Protein AF-A0ABD3TX08-F1 (afdb_monomer_lite)

InterPro domains:
  IPR011600 Peptidase C14, caspase domain [PF00656] (89-249)
  IPR050452 Metacaspase [PTHR48104] (1-244)

Secondary structure (DSSP, 8-state):
-HHHHHHHS---GGG------STT-SS---HHHHHHHHHSS-SEEEEEE---EEEEE--TT---EEEEE--TT---EEGGGS-SS-EEEEEE-SSS-TTSSTTPPPSS-PPPGGG--SPPPSS-----BSB--HHHHHHHHHHHH----S-HHHHHHHHH-TTTS-GGGGT--TTTSPPPPPTTSEEEEESS-TTS--BEEEETTEEEEHHHHHHHHHHHHTTT---HHHHHHHHHHHHHHTT--S---

Radius of gyration: 18.79 Å; chains: 1; bounding box: 44×44×51 Å

Sequence (249 aa):
MMELLVRHCAFAPDNVDLLVDQPGSLVMPTARNIITKWFTKLNHLISYFSSSLAMDQYCATAETFEQLIVPSDRNPIAVVCQREQYIFTMMSDSCFSGGLMEHEPEQIGPSHPSDVVGPEPEGGMISIPKMIPVEALVEYFSTLTGLDSTDLGVHLLHHFGPEDCSLIFQNLPQSQLPKPLNKDQGILMSACQADELSQDARIDGKHCGAFTYAVQKALKEKSWTISNKSLIVNARVVLKNKHIRDQHP

Organism: NCBI:txid265156

Foldseek 3Di:
DLCCCVPQVVDDNVLDDDADPDPPDPHHFALVRVVVNVPPDDAEDEEEDEAAWEWDDLDPPDPDIFIWGQGPVRQTEQQQQDDAHYQYEYEYLAAQCPRSAPPEDDPDADDDPVVPPDDQDPDPFPFDFRHDYVQNLVVVLCVVQVDPDPNSLVSSCSPPNPVRHYPSSVPDDPVPGHHGYDYPSYHYHYWAHNPFGFGQDQDPNDTDGLLVVLLVVLCVVVVNDDDPVSSQVSSQVSCVVRSNNRIRD

pLDDT: mean 80.16, std 14.58, range [34.97, 97.0]

Structure (mmCIF, N/CA/C/O backbone):
data_AF-A0ABD3TX08-F1
#
_entry.id   AF-A0ABD3TX08-F1
#
loop_
_atom_site.group_PDB
_atom_site.id
_atom_site.type_symbol
_atom_site.label_atom_id
_atom_site.label_alt_id
_atom_site.label_comp_id
_atom_site.label_asym_id
_atom_site.label_entity_id
_atom_site.label_seq_id
_atom_site.pdbx_PDB_ins_code
_atom_site.Cartn_x
_atom_site.Cartn_y
_atom_site.Cartn_z
_atom_site.occupancy
_atom_site.B_iso_or_equiv
_atom_site.auth_seq_id
_atom_site.auth_comp_id
_atom_site.auth_asym_id
_atom_site.auth_atom_id
_atom_site.pdbx_PDB_model_num
ATOM 1 N N . MET A 1 1 ? 0.584 -6.277 -11.843 1.00 84.81 1 MET A N 1
ATOM 2 C CA . MET A 1 1 ? 1.549 -6.329 -10.724 1.00 84.81 1 MET A CA 1
ATOM 3 C C . MET A 1 1 ? 1.938 -7.761 -10.365 1.00 84.81 1 MET A C 1
ATOM 5 O O . MET A 1 1 ? 3.098 -8.102 -10.524 1.00 84.81 1 MET A O 1
ATOM 9 N N . MET A 1 2 ? 0.993 -8.628 -9.982 1.00 87.44 2 MET A N 1
ATOM 10 C CA . MET A 1 2 ? 1.264 -10.043 -9.657 1.00 87.44 2 MET A CA 1
ATOM 11 C C . MET A 1 2 ? 2.128 -10.771 -10.703 1.00 87.44 2 MET A C 1
ATOM 13 O O . MET A 1 2 ? 3.169 -11.327 -10.373 1.00 87.44 2 MET A O 1
ATOM 17 N N . GLU A 1 3 ? 1.737 -10.705 -11.979 1.00 87.62 3 GLU A N 1
ATOM 18 C CA . GLU A 1 3 ? 2.476 -11.338 -13.082 1.00 87.62 3 GLU A CA 1
ATOM 19 C C . GLU A 1 3 ? 3.936 -10.871 -13.170 1.00 87.62 3 GLU A C 1
ATOM 21 O O . GLU A 1 3 ? 4.822 -11.668 -13.459 1.00 87.62 3 GLU A O 1
ATOM 26 N N . LEU A 1 4 ? 4.197 -9.596 -12.874 1.00 87.69 4 LEU A N 1
ATOM 27 C CA . LEU A 1 4 ? 5.543 -9.030 -12.875 1.00 87.69 4 LEU A CA 1
ATOM 28 C C . LEU A 1 4 ? 6.378 -9.622 -11.736 1.00 87.69 4 LEU A C 1
ATOM 30 O O . LEU A 1 4 ? 7.497 -10.056 -11.986 1.00 87.69 4 LEU A O 1
ATOM 34 N N . LEU A 1 5 ? 5.833 -9.689 -10.515 1.00 87.00 5 LEU A N 1
ATOM 35 C CA . LEU A 1 5 ? 6.549 -10.250 -9.364 1.00 87.00 5 LEU A CA 1
ATOM 36 C C . LEU A 1 5 ? 6.974 -11.697 -9.635 1.00 87.00 5 LEU A C 1
ATOM 38 O O . LEU A 1 5 ? 8.123 -12.064 -9.400 1.00 87.00 5 LEU A O 1
ATOM 42 N N . VAL A 1 6 ? 6.066 -12.490 -10.205 1.00 89.56 6 VAL A N 1
ATOM 43 C CA . VAL A 1 6 ? 6.329 -13.896 -10.523 1.00 89.56 6 VAL A CA 1
ATOM 44 C C . VAL A 1 6 ? 7.320 -14.037 -11.681 1.00 89.56 6 VAL A C 1
ATOM 46 O O . VAL A 1 6 ? 8.304 -14.764 -11.572 1.00 89.56 6 VAL A O 1
ATOM 49 N N . ARG A 1 7 ? 7.089 -13.347 -12.804 1.00 89.94 7 ARG A N 1
ATOM 50 C CA . ARG A 1 7 ? 7.874 -13.562 -14.033 1.00 89.94 7 ARG A CA 1
ATOM 51 C C . ARG A 1 7 ? 9.214 -12.840 -14.057 1.00 89.94 7 ARG A C 1
ATOM 53 O O . ARG A 1 7 ? 10.131 -13.310 -14.723 1.00 89.94 7 ARG A O 1
ATOM 60 N N . HIS A 1 8 ? 9.316 -11.695 -13.389 1.00 87.38 8 HIS A N 1
ATOM 61 C CA . HIS A 1 8 ? 10.460 -10.790 -13.520 1.00 87.38 8 HIS A CA 1
ATOM 62 C C . HIS A 1 8 ? 11.208 -10.556 -12.209 1.00 87.38 8 HIS A C 1
ATOM 64 O O . HIS A 1 8 ? 12.395 -10.255 -12.254 1.00 87.38 8 HIS A O 1
ATOM 70 N N . CYS A 1 9 ? 10.561 -10.747 -11.057 1.00 82.56 9 CYS A N 1
ATOM 71 C CA . CYS A 1 9 ? 11.218 -10.653 -9.750 1.00 82.56 9 CYS A CA 1
ATOM 72 C C . CYS A 1 9 ? 11.481 -12.027 -9.107 1.00 82.56 9 CYS A C 1
ATOM 74 O O . CYS A 1 9 ? 11.911 -12.082 -7.960 1.00 82.56 9 CYS A O 1
ATOM 76 N N . ALA A 1 10 ? 11.233 -13.122 -9.839 1.00 84.81 10 ALA A N 1
ATOM 77 C CA . ALA A 1 10 ? 11.473 -14.504 -9.414 1.00 84.81 10 ALA A CA 1
ATOM 78 C C . ALA A 1 10 ? 10.764 -14.912 -8.106 1.00 84.81 10 ALA A C 1
ATOM 80 O O . ALA A 1 10 ? 11.213 -15.822 -7.408 1.00 84.81 10 ALA A O 1
ATOM 81 N N . PHE A 1 11 ? 9.635 -14.274 -7.776 1.00 86.06 11 PHE A N 1
ATOM 82 C CA . PHE A 1 11 ? 8.799 -14.735 -6.672 1.00 86.06 11 PHE A CA 1
ATOM 83 C C . PHE A 1 11 ? 8.121 -16.050 -7.058 1.00 86.06 11 PHE A C 1
ATOM 85 O O . PHE A 1 11 ? 7.475 -16.142 -8.105 1.00 86.06 11 PHE A O 1
ATOM 92 N N . ALA A 1 12 ? 8.231 -17.064 -6.197 1.00 88.56 12 ALA A N 1
ATOM 93 C CA . ALA A 1 12 ? 7.456 -18.288 -6.359 1.00 88.56 12 ALA A CA 1
ATOM 94 C C . ALA A 1 12 ? 5.952 -17.940 -6.344 1.00 88.56 12 ALA A C 1
ATOM 96 O O . ALA A 1 12 ? 5.542 -17.183 -5.460 1.00 88.56 12 ALA A O 1
ATOM 97 N N . PRO A 1 13 ? 5.129 -18.469 -7.270 1.00 89.50 13 PRO A N 1
ATOM 98 C CA . PRO A 1 13 ? 3.696 -18.170 -7.320 1.00 89.50 13 PRO A CA 1
ATOM 99 C C . PRO A 1 13 ? 2.983 -18.384 -5.980 1.00 89.50 13 PRO A C 1
ATOM 101 O O . PRO A 1 13 ? 2.236 -17.515 -5.546 1.00 89.50 13 PRO A O 1
ATOM 104 N N . ASP A 1 14 ? 3.306 -19.472 -5.277 1.00 88.50 14 ASP A N 1
ATOM 105 C CA . ASP A 1 14 ? 2.726 -19.809 -3.967 1.00 88.50 14 ASP A CA 1
ATOM 106 C C . ASP A 1 14 ? 3.115 -18.808 -2.860 1.00 88.50 14 ASP A C 1
ATOM 108 O O . ASP A 1 14 ? 2.459 -18.710 -1.824 1.00 88.50 14 ASP A O 1
ATOM 112 N N . ASN A 1 15 ? 4.158 -18.007 -3.097 1.00 86.75 15 ASN A N 1
ATOM 113 C CA . ASN A 1 15 ? 4.611 -16.942 -2.208 1.00 86.75 15 ASN A CA 1
ATOM 114 C C . ASN A 1 15 ? 4.047 -15.563 -2.589 1.00 86.75 15 ASN A C 1
ATOM 116 O O . ASN A 1 15 ? 4.422 -14.570 -1.962 1.00 86.75 15 ASN A O 1
ATOM 120 N N . VAL A 1 16 ? 3.113 -15.467 -3.540 1.00 88.62 16 VAL A N 1
ATOM 121 C CA . VAL A 1 16 ? 2.430 -14.216 -3.905 1.00 88.62 16 VAL A CA 1
ATOM 122 C C . VAL A 1 16 ? 0.937 -14.353 -3.624 1.00 88.62 16 VAL A C 1
ATOM 124 O O . VAL A 1 16 ? 0.239 -15.110 -4.288 1.00 88.62 16 VAL A O 1
ATOM 127 N N . ASP A 1 17 ? 0.433 -13.601 -2.645 1.00 90.00 17 ASP A N 1
ATOM 128 C CA . ASP A 1 17 ? -1.007 -13.544 -2.375 1.00 90.00 17 ASP A CA 1
ATOM 129 C C . ASP A 1 17 ? -1.650 -12.423 -3.197 1.00 90.00 17 ASP A C 1
ATOM 131 O O . ASP A 1 17 ? -1.134 -11.305 -3.242 1.00 90.00 17 ASP A O 1
ATOM 135 N N . LEU A 1 18 ? -2.796 -12.715 -3.815 1.00 91.00 18 LEU A N 1
ATOM 136 C CA . LEU A 1 18 ? -3.630 -11.732 -4.501 1.00 91.00 18 LEU A CA 1
ATOM 137 C C . LEU A 1 18 ? -4.977 -11.630 -3.787 1.00 91.00 18 LEU A C 1
ATOM 139 O O . LEU A 1 18 ? -5.725 -12.605 -3.731 1.00 91.00 18 LEU A O 1
ATOM 143 N N . LEU A 1 19 ? -5.277 -10.446 -3.256 1.00 93.50 19 LEU A N 1
ATOM 144 C CA . LEU A 1 19 ? -6.566 -10.119 -2.654 1.00 93.50 19 LEU A CA 1
ATOM 145 C C . LEU A 1 19 ? -7.218 -9.047 -3.525 1.00 93.50 19 LEU A C 1
ATOM 147 O O . LEU A 1 19 ? -6.621 -8.001 -3.772 1.00 93.50 19 LEU A O 1
ATOM 151 N N . VAL A 1 20 ? -8.419 -9.333 -4.015 1.00 92.50 20 VAL A N 1
ATOM 152 C CA . VAL A 1 20 ? -9.194 -8.463 -4.909 1.00 92.50 20 VAL A CA 1
ATOM 153 C C . VAL A 1 20 ? -10.669 -8.570 -4.540 1.00 92.50 20 VAL A C 1
ATOM 155 O O . VAL A 1 20 ? -11.138 -9.626 -4.127 1.00 92.50 20 VAL A O 1
ATOM 158 N N . ASP A 1 21 ? -11.397 -7.469 -4.656 1.00 92.31 21 ASP A N 1
ATOM 159 C CA . ASP A 1 21 ? -12.818 -7.355 -4.312 1.00 92.31 21 ASP A CA 1
ATOM 160 C C . ASP A 1 21 ? -13.742 -7.557 -5.526 1.00 92.31 21 ASP A C 1
ATOM 162 O O . ASP A 1 21 ? -14.929 -7.233 -5.493 1.00 92.31 21 ASP A O 1
ATOM 166 N N . GLN A 1 22 ? -13.216 -8.130 -6.612 1.00 90.31 22 GLN A N 1
ATOM 167 C CA . GLN A 1 22 ? -13.999 -8.426 -7.807 1.00 90.31 22 GLN A CA 1
ATOM 168 C C . GLN A 1 22 ? -14.930 -9.630 -7.578 1.00 90.31 22 GLN A C 1
ATOM 170 O O . GLN A 1 22 ? -14.552 -10.579 -6.880 1.00 90.31 22 GLN A O 1
ATOM 175 N N . PRO A 1 23 ? -16.120 -9.663 -8.203 1.00 89.69 23 PRO A N 1
ATOM 176 C CA . PRO A 1 23 ? -16.996 -10.829 -8.144 1.00 89.69 23 PRO A CA 1
ATOM 177 C C . PRO A 1 23 ? -16.267 -12.119 -8.554 1.00 89.69 23 PRO A C 1
ATOM 179 O O . PRO A 1 23 ? -15.613 -12.166 -9.593 1.00 89.69 23 PRO A O 1
ATOM 182 N N . GLY A 1 24 ? -16.392 -13.172 -7.739 1.00 88.06 24 GLY A N 1
ATOM 183 C CA . GLY A 1 24 ? -15.731 -14.464 -7.972 1.00 88.06 24 GLY A CA 1
ATOM 184 C C . GLY A 1 24 ? -14.310 -14.586 -7.406 1.00 88.06 24 GLY A C 1
ATOM 185 O O . GLY A 1 24 ? -13.669 -15.616 -7.607 1.00 88.06 24 GLY A O 1
ATOM 186 N N . SER A 1 25 ? -13.818 -13.573 -6.688 1.00 89.75 25 SER A N 1
ATOM 187 C CA . SER A 1 25 ? -12.517 -13.625 -6.013 1.00 89.75 25 SER A CA 1
ATOM 188 C C . SER A 1 25 ? -12.492 -14.658 -4.883 1.00 89.75 25 SER A C 1
ATOM 190 O O . SER A 1 25 ? -13.452 -14.792 -4.128 1.00 89.75 25 SER A O 1
ATOM 192 N N . LEU A 1 26 ? -11.372 -15.376 -4.749 1.00 88.50 26 LEU A N 1
ATOM 193 C CA . LEU A 1 26 ? -11.199 -16.418 -3.726 1.00 88.50 26 LEU A CA 1
ATOM 194 C C . LEU A 1 26 ? -11.019 -15.843 -2.318 1.00 88.50 26 LEU A C 1
ATOM 196 O O . LEU A 1 26 ? -11.453 -16.447 -1.340 1.00 88.50 26 LEU A O 1
ATOM 200 N N . VAL A 1 27 ? -10.343 -14.696 -2.217 1.00 92.44 27 VAL A N 1
ATOM 201 C CA . VAL A 1 27 ? -10.024 -14.036 -0.949 1.00 92.44 27 VAL A CA 1
ATOM 202 C C . VAL A 1 27 ? -10.308 -12.547 -1.090 1.00 92.44 27 VAL A C 1
ATOM 204 O O . VAL A 1 27 ? -9.683 -11.861 -1.900 1.00 92.44 27 VAL A O 1
ATOM 207 N N . MET A 1 28 ? -11.242 -12.055 -0.279 1.00 94.81 28 MET A N 1
ATOM 208 C CA . MET A 1 28 ? -11.588 -10.635 -0.224 1.00 94.81 28 MET A CA 1
ATOM 209 C C . MET A 1 28 ? -10.499 -9.833 0.506 1.00 94.81 28 MET A C 1
ATOM 211 O O . MET A 1 28 ? -9.955 -10.327 1.500 1.00 94.81 28 MET A O 1
ATOM 215 N N . PRO A 1 29 ? -10.203 -8.591 0.086 1.00 94.56 29 PRO A N 1
ATOM 216 C CA . PRO A 1 29 ? -9.276 -7.698 0.774 1.00 94.56 29 PRO A CA 1
ATOM 217 C C . PRO A 1 29 ? -9.959 -7.061 1.992 1.00 94.56 29 PRO A C 1
ATOM 219 O O . PRO A 1 29 ? -10.230 -5.864 2.005 1.00 94.56 29 PRO A O 1
ATOM 222 N N . THR A 1 30 ? -10.320 -7.868 2.989 1.00 94.00 30 THR A N 1
ATOM 223 C CA . THR A 1 30 ? -10.792 -7.398 4.304 1.00 94.00 30 THR A CA 1
ATOM 224 C C . THR A 1 30 ? -9.606 -7.056 5.195 1.00 94.00 30 THR A C 1
ATOM 226 O O . THR A 1 30 ? -8.499 -7.554 4.952 1.00 94.00 30 THR A O 1
ATOM 229 N N . ALA A 1 31 ? -9.820 -6.272 6.253 1.00 91.25 31 ALA A N 1
ATOM 230 C CA . ALA A 1 31 ? -8.738 -5.933 7.175 1.00 91.25 31 ALA A CA 1
ATOM 231 C C . ALA A 1 31 ? -8.040 -7.175 7.735 1.00 91.25 31 ALA A C 1
ATOM 233 O O . ALA A 1 31 ? -6.824 -7.335 7.616 1.00 91.25 31 ALA A O 1
ATOM 234 N N . ARG A 1 32 ? -8.842 -8.118 8.242 1.00 90.25 32 ARG A N 1
ATOM 235 C CA . ARG A 1 32 ? -8.370 -9.398 8.778 1.00 90.25 32 ARG A CA 1
ATOM 236 C C . ARG A 1 32 ? -7.547 -10.184 7.758 1.00 90.25 32 ARG A C 1
ATOM 238 O O . ARG A 1 32 ? -6.488 -10.707 8.106 1.00 90.25 32 ARG A O 1
ATOM 245 N N . ASN A 1 33 ? -8.005 -10.278 6.508 1.00 91.88 33 ASN A N 1
ATOM 246 C CA . ASN A 1 33 ? -7.300 -11.044 5.480 1.00 91.88 33 ASN A CA 1
ATOM 247 C C . ASN A 1 33 ? -5.963 -10.390 5.115 1.00 91.88 33 ASN A C 1
ATOM 249 O O . ASN A 1 33 ? -4.955 -11.092 5.035 1.00 91.88 33 ASN A O 1
ATOM 253 N N . ILE A 1 34 ? -5.933 -9.064 4.948 1.00 89.31 34 ILE A N 1
ATOM 254 C CA . ILE A 1 34 ? -4.702 -8.308 4.667 1.00 89.31 34 ILE A CA 1
ATOM 255 C C . ILE A 1 34 ? -3.691 -8.519 5.796 1.00 89.31 34 ILE A C 1
ATOM 257 O O . ILE A 1 34 ? -2.576 -8.979 5.545 1.00 89.31 34 ILE A O 1
ATOM 261 N N . ILE A 1 35 ? -4.112 -8.268 7.037 1.00 83.75 35 ILE A N 1
ATOM 262 C CA . ILE A 1 35 ? -3.295 -8.404 8.245 1.00 83.75 35 ILE A CA 1
ATOM 263 C C . ILE A 1 35 ? -2.748 -9.834 8.384 1.00 83.75 35 ILE A C 1
ATOM 265 O O . ILE A 1 35 ? -1.554 -10.039 8.605 1.00 83.75 35 ILE A O 1
ATOM 269 N N . THR A 1 36 ? -3.584 -10.849 8.163 1.00 85.75 36 THR A N 1
ATOM 270 C CA . THR A 1 36 ? -3.159 -12.256 8.231 1.00 85.75 36 THR A CA 1
ATOM 271 C C . THR A 1 36 ? -2.062 -12.571 7.209 1.00 85.75 36 THR A C 1
ATOM 273 O O . THR A 1 36 ? -1.067 -13.220 7.538 1.00 85.75 36 THR A O 1
ATOM 276 N N . LYS A 1 37 ? -2.189 -12.101 5.961 1.00 86.19 37 LYS A N 1
ATOM 277 C CA . LYS A 1 37 ? -1.153 -12.315 4.930 1.00 86.19 37 LYS A CA 1
ATOM 278 C C . LYS A 1 37 ? 0.138 -11.565 5.232 1.00 86.19 37 LYS A C 1
ATOM 280 O O . LYS A 1 37 ? 1.231 -12.058 4.969 1.00 86.19 37 LYS A O 1
ATOM 285 N N . TRP A 1 38 ? 0.006 -10.399 5.838 1.00 79.81 38 TRP A N 1
ATOM 286 C CA . TRP A 1 38 ? 1.103 -9.575 6.314 1.00 79.81 38 TRP A CA 1
ATOM 287 C C . TRP A 1 38 ? 1.925 -10.207 7.440 1.00 79.81 38 TRP A C 1
ATOM 289 O O . TRP A 1 38 ? 3.127 -9.948 7.507 1.00 79.81 38 TRP A O 1
ATOM 299 N N . PHE A 1 39 ? 1.314 -11.027 8.293 1.00 72.44 39 PHE A N 1
ATOM 300 C CA . PHE A 1 39 ? 1.980 -11.628 9.454 1.00 72.44 39 PHE A CA 1
ATOM 301 C C . PHE A 1 39 ? 2.404 -13.085 9.282 1.00 72.44 39 PHE A C 1
ATOM 303 O O . PHE A 1 39 ? 3.104 -13.626 10.133 1.00 72.44 39 PHE A O 1
ATOM 310 N N . THR A 1 40 ? 2.022 -13.726 8.181 1.00 71.38 40 THR A N 1
ATOM 311 C CA . THR A 1 40 ? 2.349 -15.137 7.919 1.00 71.38 40 THR A CA 1
ATOM 312 C C . THR A 1 40 ? 3.619 -15.333 7.086 1.00 71.38 40 THR A C 1
ATOM 314 O O . THR A 1 40 ? 4.085 -16.464 6.957 1.00 71.38 40 THR A O 1
ATOM 317 N N . LYS A 1 41 ? 4.212 -14.265 6.531 1.00 63.94 41 LYS A N 1
ATOM 318 C CA . LYS A 1 41 ? 5.388 -14.341 5.644 1.00 63.94 41 LYS A CA 1
ATOM 319 C C . LYS A 1 41 ? 6.652 -13.799 6.311 1.00 63.94 41 LYS A C 1
ATOM 321 O O . LYS A 1 41 ? 6.646 -12.706 6.864 1.00 63.94 41 LYS A O 1
ATOM 326 N N . LEU A 1 42 ? 7.736 -14.578 6.238 1.00 61.81 42 LEU A N 1
ATOM 327 C CA . LEU A 1 42 ? 8.995 -14.308 6.936 1.00 61.81 42 LEU A CA 1
ATOM 328 C C . LEU A 1 42 ? 10.007 -13.501 6.094 1.00 61.81 42 LEU A C 1
ATOM 330 O O . LEU A 1 42 ? 10.149 -13.690 4.886 1.00 61.81 42 LEU A O 1
ATOM 334 N N . ASN A 1 43 ? 10.770 -12.672 6.811 1.00 62.81 43 ASN A N 1
ATOM 335 C CA . ASN A 1 43 ? 12.008 -11.953 6.472 1.00 62.81 43 ASN A CA 1
ATOM 336 C C . ASN A 1 43 ? 11.916 -10.753 5.506 1.00 62.81 43 ASN A C 1
ATOM 338 O O . ASN A 1 43 ? 12.465 -9.702 5.830 1.00 62.81 43 ASN A O 1
ATOM 342 N N . HIS A 1 44 ? 11.250 -10.867 4.353 1.00 66.19 44 HIS A N 1
ATOM 343 C CA . HIS A 1 44 ? 11.146 -9.776 3.367 1.00 66.19 44 HIS A CA 1
ATOM 344 C C . HIS A 1 44 ? 9.729 -9.714 2.800 1.00 66.19 44 HIS A C 1
ATOM 346 O O . HIS A 1 44 ? 9.288 -10.637 2.114 1.00 66.19 44 HIS A O 1
ATOM 352 N N . LEU A 1 45 ? 9.018 -8.620 3.061 1.00 73.56 45 LEU A N 1
ATOM 353 C CA . LEU A 1 45 ? 7.644 -8.447 2.601 1.00 73.56 45 LEU A CA 1
ATOM 354 C C . LEU A 1 45 ? 7.577 -7.320 1.571 1.00 73.56 45 LEU A C 1
ATOM 356 O O . LEU A 1 45 ? 7.870 -6.169 1.885 1.00 73.56 45 LEU A O 1
ATOM 360 N N . ILE A 1 46 ? 7.154 -7.668 0.352 1.00 74.12 46 ILE A N 1
ATOM 361 C CA . ILE A 1 46 ? 6.736 -6.699 -0.663 1.00 74.12 46 ILE A CA 1
ATOM 362 C C . ILE A 1 46 ? 5.216 -6.606 -0.620 1.00 74.12 46 ILE A C 1
ATOM 364 O O . ILE A 1 46 ? 4.524 -7.580 -0.913 1.00 74.12 46 ILE A O 1
ATOM 368 N N . SER A 1 47 ? 4.702 -5.436 -0.257 1.00 79.31 47 SER A N 1
ATOM 369 C CA . SER A 1 47 ? 3.273 -5.135 -0.287 1.00 79.31 47 SER A CA 1
ATOM 370 C C . SER A 1 47 ? 2.966 -4.143 -1.394 1.00 79.31 47 SER A C 1
ATOM 372 O O . SER A 1 47 ? 3.645 -3.132 -1.546 1.00 79.31 47 SER A O 1
ATOM 374 N N . TYR A 1 48 ? 1.919 -4.430 -2.155 1.00 81.31 48 TYR A N 1
ATOM 375 C CA . TYR A 1 48 ? 1.341 -3.506 -3.116 1.00 81.31 48 TYR A CA 1
ATOM 376 C C . TYR A 1 48 ? -0.126 -3.314 -2.767 1.00 81.31 48 TYR A C 1
ATOM 378 O O . TYR A 1 48 ? -0.839 -4.300 -2.580 1.00 81.31 48 TYR A O 1
ATOM 386 N N . PHE A 1 49 ? -0.573 -2.066 -2.721 1.00 82.06 49 PHE A N 1
ATOM 387 C CA . PHE A 1 49 ? -1.986 -1.753 -2.596 1.00 82.06 49 PHE A CA 1
ATOM 388 C C . PHE A 1 49 ? -2.356 -0.596 -3.517 1.00 82.06 49 PHE A C 1
ATOM 390 O O . PHE A 1 49 ? -1.570 0.320 -3.764 1.00 82.06 49 PHE A O 1
ATOM 397 N N . SER A 1 50 ? -3.576 -0.667 -4.033 1.00 76.69 50 SER A N 1
ATOM 398 C CA . SER A 1 50 ? -4.255 0.455 -4.657 1.00 76.69 50 SER A CA 1
ATOM 399 C C . SER A 1 50 ? -5.642 0.495 -4.053 1.00 76.69 50 SER A C 1
ATOM 401 O O . SER A 1 50 ? -6.485 -0.345 -4.361 1.00 76.69 50 SER A O 1
ATOM 403 N N . SER A 1 51 ? -5.822 1.396 -3.102 1.00 73.50 51 SER A N 1
ATOM 404 C CA . SER A 1 51 ? -7.052 1.537 -2.338 1.00 73.50 51 SER A CA 1
ATOM 405 C C . SER A 1 51 ? -7.265 3.006 -2.026 1.00 73.50 51 SER A C 1
ATOM 407 O O . SER A 1 51 ? -6.373 3.833 -2.203 1.00 73.50 51 SER A O 1
ATOM 409 N N . SER A 1 52 ? -8.440 3.345 -1.523 1.00 78.12 52 SER A N 1
ATOM 410 C CA . SER A 1 52 ? -8.587 4.631 -0.860 1.00 78.12 52 SER A CA 1
ATOM 411 C C . SER A 1 52 ? -7.842 4.617 0.472 1.00 78.12 52 SER A C 1
ATOM 413 O O . SER A 1 52 ? -7.821 3.588 1.157 1.00 78.12 52 SER A O 1
ATOM 415 N N . LEU A 1 53 ? -7.246 5.752 0.838 1.00 74.94 53 LEU A N 1
ATOM 416 C CA . LEU A 1 53 ? -6.791 6.005 2.206 1.00 74.94 53 LEU A CA 1
ATOM 417 C C . LEU A 1 53 ? -7.764 6.946 2.920 1.00 74.94 53 LEU A C 1
ATOM 419 O O . LEU A 1 53 ? -8.429 7.760 2.276 1.00 74.94 53 LEU A O 1
ATOM 423 N N . ALA A 1 54 ? -7.865 6.796 4.235 1.00 71.94 54 ALA A N 1
ATOM 424 C CA . ALA A 1 54 ? -8.552 7.731 5.117 1.00 71.94 54 ALA A CA 1
ATOM 425 C C . ALA A 1 54 ? -7.519 8.446 5.990 1.00 71.94 54 ALA A C 1
ATOM 427 O O . ALA A 1 54 ? -6.480 7.868 6.315 1.00 71.94 54 ALA A O 1
ATOM 428 N N . MET A 1 55 ? -7.798 9.695 6.349 1.00 65.62 55 MET A N 1
ATOM 429 C CA . MET A 1 55 ? -6.953 10.480 7.243 1.00 65.62 55 MET A CA 1
ATOM 430 C C . MET A 1 55 ? -7.770 10.857 8.467 1.00 65.62 55 MET A C 1
ATOM 432 O O . MET A 1 55 ? -8.731 11.610 8.340 1.00 65.62 55 MET A O 1
ATOM 436 N N . ASP A 1 56 ? -7.402 10.302 9.619 1.00 65.44 56 ASP A N 1
ATOM 437 C CA . ASP A 1 56 ? -8.133 10.486 10.873 1.00 65.44 56 ASP A CA 1
ATOM 438 C C . ASP A 1 56 ? -7.270 11.196 11.916 1.00 65.44 56 ASP A C 1
ATOM 440 O O . ASP A 1 56 ? -6.056 10.979 11.996 1.00 65.44 56 ASP A O 1
ATOM 444 N N . GLN A 1 57 ? -7.909 12.036 12.728 1.00 55.78 57 GLN A N 1
ATOM 445 C CA . GLN A 1 57 ? -7.291 12.633 13.901 1.00 55.78 57 GLN A CA 1
ATOM 446 C C . GLN A 1 57 ? -7.664 11.787 15.115 1.00 55.78 57 GLN A C 1
ATOM 448 O O . GLN A 1 57 ? -8.723 11.948 15.714 1.00 55.78 57 GLN A O 1
ATOM 453 N N . TYR A 1 58 ? -6.759 10.890 15.499 1.00 52.06 58 TYR A N 1
ATOM 454 C CA . TYR A 1 58 ? -7.050 9.869 16.502 1.00 52.06 58 TYR A CA 1
ATOM 455 C C . TYR A 1 58 ? -7.238 10.424 17.930 1.00 52.06 58 TYR A C 1
ATOM 457 O O . TYR A 1 58 ? -7.765 9.749 18.812 1.00 52.06 58 TYR A O 1
ATOM 465 N N . CYS A 1 59 ? -6.828 11.666 18.202 1.00 40.50 59 CYS A N 1
ATOM 466 C CA . CYS A 1 59 ? -7.079 12.284 19.498 1.00 40.50 59 CYS A CA 1
ATOM 467 C C . CYS A 1 59 ? -7.107 13.810 19.393 1.00 40.50 59 CYS A C 1
ATOM 469 O O . CYS A 1 59 ? -6.180 14.410 18.859 1.00 40.50 59 CYS A O 1
ATOM 471 N N . ALA A 1 60 ? -8.110 14.456 19.997 1.00 36.41 60 ALA A N 1
ATOM 472 C CA . ALA A 1 60 ? -8.178 15.919 20.107 1.00 36.41 60 ALA A CA 1
ATOM 473 C C . ALA A 1 60 ? -6.966 16.532 20.846 1.00 36.41 60 ALA A C 1
ATOM 475 O O . ALA A 1 60 ? -6.744 17.739 20.775 1.00 36.41 60 ALA A O 1
ATOM 476 N N . THR A 1 61 ? -6.182 15.710 21.558 1.00 34.97 61 THR A N 1
ATOM 477 C CA . THR A 1 61 ? -4.937 16.106 22.231 1.00 34.97 61 THR A CA 1
ATOM 478 C C . THR A 1 61 ? -3.668 15.604 21.538 1.00 34.97 61 THR A C 1
ATOM 480 O O . THR A 1 61 ? -2.579 15.924 22.007 1.00 34.97 61 THR A O 1
ATOM 483 N N . ALA A 1 62 ? -3.775 14.804 20.472 1.00 44.81 62 ALA A N 1
ATOM 484 C CA . ALA A 1 62 ? -2.633 14.386 19.664 1.00 44.81 62 ALA A CA 1
ATOM 485 C C . ALA A 1 62 ? -2.579 15.235 18.388 1.00 44.81 62 ALA A C 1
ATOM 487 O O . ALA A 1 62 ? -3.549 15.341 17.641 1.00 44.81 62 ALA A O 1
ATOM 488 N N . GLU A 1 63 ? -1.423 15.838 18.128 1.00 43.16 63 GLU A N 1
ATOM 489 C CA . GLU A 1 63 ? -1.164 16.640 16.922 1.00 43.16 63 GLU A CA 1
ATOM 490 C C . GLU A 1 63 ? -0.929 15.773 15.666 1.00 43.16 63 GLU A C 1
ATOM 492 O O . GLU A 1 63 ? -0.555 16.285 14.613 1.00 43.16 63 GLU A O 1
ATOM 497 N N . THR A 1 64 ? -1.110 14.453 15.764 1.00 52.56 64 THR A N 1
ATOM 498 C CA . THR A 1 64 ? -0.726 13.490 14.729 1.00 52.56 64 THR A CA 1
ATOM 499 C C . THR A 1 64 ? -1.949 12.956 13.991 1.00 52.56 64 THR A C 1
ATOM 501 O O . THR A 1 64 ? -2.806 12.294 14.579 1.00 52.56 64 THR A O 1
ATOM 504 N N . PHE A 1 65 ? -2.009 13.240 12.691 1.00 58.91 65 PHE A N 1
ATOM 505 C CA . PHE A 1 65 ? -2.927 12.593 11.757 1.00 58.91 65 PHE A CA 1
ATOM 506 C C . PHE A 1 65 ? -2.366 11.231 11.354 1.00 58.91 65 PHE A C 1
ATOM 508 O O . PHE A 1 65 ? -1.197 11.139 10.980 1.00 58.91 65 PHE A O 1
ATOM 515 N N . GLU A 1 66 ? -3.204 10.198 11.382 1.00 70.50 66 GLU A N 1
ATOM 516 C CA . GLU A 1 66 ? -2.835 8.861 10.913 1.00 70.50 66 GLU A CA 1
ATOM 517 C C . GLU A 1 66 ? -3.410 8.607 9.519 1.00 70.50 66 GLU A C 1
ATOM 519 O O . GLU A 1 66 ? -4.579 8.892 9.240 1.00 70.50 66 GLU A O 1
ATOM 524 N N . GLN A 1 67 ? -2.575 8.057 8.638 1.00 78.81 67 GLN A N 1
ATOM 525 C CA . GLN A 1 67 ? -2.973 7.630 7.298 1.00 78.81 67 GLN A CA 1
ATOM 526 C C . GLN A 1 67 ? -3.346 6.151 7.339 1.00 78.81 67 GLN A C 1
ATOM 528 O O . GLN A 1 67 ? -2.547 5.297 7.727 1.00 78.81 67 GLN A O 1
ATOM 533 N N . LEU A 1 68 ? -4.574 5.841 6.934 1.00 84.19 68 LEU A N 1
ATOM 534 C CA . LEU A 1 68 ? -5.178 4.530 7.130 1.00 84.19 68 LEU A CA 1
ATOM 535 C C . LEU A 1 68 ? -5.503 3.877 5.797 1.00 84.19 68 LEU A C 1
ATOM 537 O O . LEU A 1 68 ? -6.167 4.472 4.948 1.00 84.19 68 LEU A O 1
ATOM 541 N N . ILE A 1 69 ? -5.102 2.618 5.636 1.00 87.38 69 ILE A N 1
ATOM 542 C CA . ILE A 1 69 ? -5.544 1.799 4.505 1.00 87.38 69 ILE A CA 1
ATOM 543 C C . ILE A 1 69 ? -7.002 1.429 4.719 1.00 87.38 69 ILE A C 1
ATOM 545 O O . ILE A 1 69 ? -7.318 0.860 5.758 1.00 87.38 69 ILE A O 1
ATOM 549 N N . VAL A 1 70 ? -7.876 1.715 3.748 1.00 90.88 70 VAL A N 1
ATOM 550 C CA . VAL A 1 70 ? -9.296 1.339 3.807 1.00 90.88 70 VAL A CA 1
ATOM 551 C C . VAL A 1 70 ? -9.527 0.057 2.995 1.00 90.88 70 VAL A C 1
ATOM 553 O O . VAL A 1 70 ? -9.499 0.106 1.762 1.00 90.88 70 VAL A O 1
ATOM 556 N N . PRO A 1 71 ? -9.754 -1.102 3.640 1.00 93.31 71 PRO A N 1
ATOM 557 C CA . PRO A 1 71 ? -10.026 -2.360 2.951 1.00 93.31 71 PRO A CA 1
ATOM 558 C C . PRO A 1 71 ? -11.486 -2.447 2.480 1.00 93.31 71 PRO A C 1
ATOM 560 O O . PRO A 1 71 ? -12.307 -1.571 2.751 1.00 93.31 71 PRO A O 1
ATOM 563 N N . SER A 1 72 ? -11.838 -3.536 1.792 1.00 93.56 72 SER A N 1
ATOM 564 C CA . SER A 1 72 ? -13.186 -3.741 1.225 1.00 93.56 72 SER A CA 1
ATOM 565 C C . SER A 1 72 ? -14.314 -3.817 2.261 1.00 93.56 72 SER A C 1
ATOM 567 O O . SER A 1 72 ? -15.456 -3.482 1.950 1.00 93.56 72 SER A O 1
ATOM 569 N N . ASP A 1 73 ? -14.008 -4.220 3.496 1.00 94.19 73 ASP A N 1
ATOM 570 C CA . ASP A 1 73 ? -14.941 -4.228 4.628 1.00 94.19 73 ASP A CA 1
ATOM 571 C C . ASP A 1 73 ? -14.994 -2.884 5.371 1.00 94.19 73 ASP A C 1
ATOM 573 O O . ASP A 1 73 ? -15.744 -2.754 6.333 1.00 94.19 73 ASP A O 1
ATOM 577 N N . ARG A 1 74 ? -14.242 -1.874 4.911 1.00 93.56 74 ARG A N 1
ATOM 578 C CA . ARG A 1 74 ? -14.129 -0.541 5.524 1.00 93.56 74 ARG A CA 1
ATOM 579 C C . ARG A 1 74 ? -13.608 -0.554 6.963 1.00 93.56 74 ARG A C 1
ATOM 581 O O . ARG A 1 74 ? -13.836 0.412 7.677 1.00 93.56 74 ARG A O 1
ATOM 588 N N . ASN A 1 75 ? -12.897 -1.602 7.380 1.00 93.00 75 ASN A N 1
ATOM 589 C CA . ASN A 1 75 ? -12.199 -1.650 8.666 1.00 93.00 75 ASN A CA 1
ATOM 590 C C . ASN A 1 75 ? -10.767 -1.098 8.497 1.00 93.00 75 ASN A C 1
ATOM 592 O O . ASN A 1 75 ? -9.911 -1.815 7.978 1.00 93.00 75 ASN A O 1
ATOM 596 N N . PRO A 1 76 ? -10.476 0.173 8.831 1.00 90.44 76 PRO A N 1
ATOM 597 C CA . PRO A 1 76 ? -9.220 0.799 8.439 1.00 90.44 76 PRO A CA 1
ATOM 598 C C . PRO A 1 76 ? -8.003 0.193 9.153 1.00 90.44 76 PRO A C 1
ATOM 600 O O . PRO A 1 76 ? -8.048 -0.159 10.336 1.00 90.44 76 PRO A O 1
ATOM 603 N N . ILE A 1 77 ? -6.883 0.091 8.436 1.00 86.25 77 ILE A N 1
ATOM 604 C CA . ILE A 1 77 ? -5.624 -0.453 8.954 1.00 86.25 77 ILE A CA 1
ATOM 605 C C . ILE A 1 77 ? -4.594 0.662 9.145 1.00 86.25 77 ILE A C 1
ATOM 607 O O . ILE A 1 77 ? -4.227 1.330 8.177 1.00 86.25 77 ILE A O 1
ATOM 611 N N . ALA A 1 78 ? -4.062 0.788 10.363 1.00 78.25 78 ALA A N 1
ATOM 612 C CA . ALA A 1 78 ? -2.876 1.596 10.652 1.00 78.25 78 ALA A CA 1
ATOM 613 C C . ALA A 1 78 ? -1.596 0.759 10.483 1.00 78.25 78 ALA A C 1
ATOM 615 O O . ALA A 1 78 ? -1.380 -0.218 11.204 1.00 78.25 78 ALA A O 1
ATOM 616 N N . VAL A 1 79 ? -0.742 1.133 9.524 1.00 69.56 79 VAL A N 1
ATOM 617 C CA . VAL A 1 79 ? 0.463 0.361 9.151 1.00 69.56 79 VAL A CA 1
ATOM 618 C C . VAL A 1 79 ? 1.570 0.453 10.210 1.00 69.56 79 VAL A C 1
ATOM 620 O O . VAL A 1 79 ? 2.257 -0.542 10.452 1.00 69.56 79 VAL A O 1
ATOM 623 N N . VAL A 1 80 ? 1.699 1.604 10.884 1.00 57.94 80 VAL A N 1
ATOM 624 C CA . VAL A 1 80 ? 2.726 1.885 11.913 1.00 57.94 80 VAL A CA 1
ATOM 625 C C . VAL A 1 80 ? 2.627 0.924 13.106 1.00 57.94 80 VAL A C 1
ATOM 627 O O . VAL A 1 80 ? 3.622 0.594 13.744 1.00 57.94 80 VAL A O 1
ATOM 630 N N . CYS A 1 81 ? 1.446 0.363 13.358 1.00 51.94 81 CYS A N 1
ATOM 631 C CA . CYS A 1 81 ? 1.173 -0.452 14.534 1.00 51.94 81 CYS A CA 1
ATOM 632 C C . CYS A 1 81 ? 1.625 -1.926 14.453 1.00 51.94 81 CYS A C 1
ATOM 634 O O . CYS A 1 81 ? 1.054 -2.764 15.150 1.00 51.94 81 CYS A O 1
A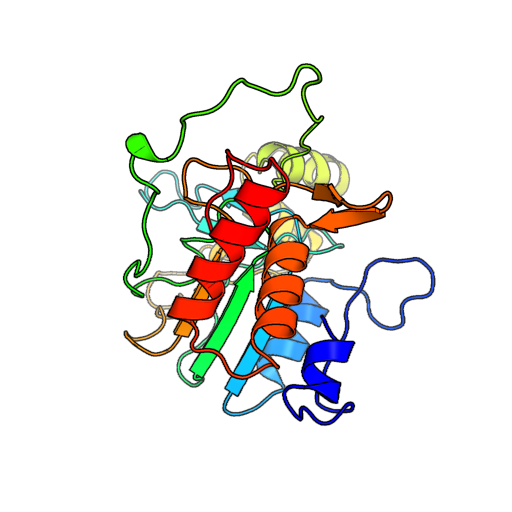TOM 636 N N . GLN A 1 82 ? 2.567 -2.322 13.588 1.00 52.78 82 GLN A N 1
ATOM 637 C CA . GLN A 1 82 ? 2.685 -3.760 13.293 1.00 52.78 82 GLN A CA 1
ATOM 638 C C . GLN A 1 82 ? 4.064 -4.433 13.270 1.00 52.78 82 GLN A C 1
ATOM 640 O O . GLN A 1 82 ? 4.051 -5.659 13.191 1.00 52.78 82 GLN A O 1
ATOM 645 N N . ARG A 1 83 ? 5.253 -3.799 13.343 1.00 55.16 83 ARG A N 1
ATOM 646 C CA . ARG A 1 83 ? 6.494 -4.575 13.050 1.00 55.16 83 ARG A CA 1
ATOM 647 C C . ARG A 1 83 ? 7.786 -4.127 13.749 1.00 55.16 83 ARG A C 1
ATOM 649 O O . ARG A 1 83 ? 8.245 -3.022 13.530 1.00 55.16 83 ARG A O 1
ATOM 656 N N . GLU A 1 84 ? 8.457 -5.063 14.439 1.00 55.06 84 GLU A N 1
ATOM 657 C CA . GLU A 1 84 ? 9.863 -4.931 14.894 1.00 55.06 84 GLU A CA 1
ATOM 658 C C . GLU A 1 84 ? 10.864 -5.845 14.128 1.00 55.06 84 GLU A C 1
ATOM 660 O O . GLU A 1 84 ? 12.054 -5.829 14.431 1.00 55.06 84 GLU A O 1
ATOM 665 N N . GLN A 1 85 ? 10.437 -6.665 13.146 1.00 57.09 85 GLN A N 1
ATOM 666 C CA . GLN A 1 85 ? 11.260 -7.807 12.670 1.00 57.09 85 GLN A CA 1
ATOM 667 C C . GLN A 1 85 ? 11.458 -7.978 11.147 1.00 57.09 85 GLN A C 1
ATOM 669 O O . GLN A 1 85 ? 12.058 -8.972 10.739 1.00 57.09 85 GLN A O 1
ATOM 674 N N . TYR A 1 86 ? 10.999 -7.064 10.284 1.00 64.00 86 TYR A N 1
ATOM 675 C CA . TYR A 1 86 ? 11.007 -7.299 8.828 1.00 64.00 86 TYR A CA 1
ATOM 676 C C . TYR A 1 86 ? 11.554 -6.122 8.024 1.00 64.00 86 TYR A C 1
ATOM 678 O O . TYR A 1 86 ? 11.236 -4.978 8.331 1.00 64.00 86 TYR A O 1
ATOM 686 N N . ILE A 1 87 ? 12.295 -6.420 6.946 1.00 67.38 87 ILE A N 1
ATOM 687 C CA . ILE A 1 87 ? 12.572 -5.441 5.887 1.00 67.38 87 ILE A CA 1
ATOM 688 C C . ILE A 1 87 ? 11.316 -5.346 5.019 1.00 67.38 87 ILE A C 1
ATOM 690 O O . ILE A 1 87 ? 10.903 -6.326 4.385 1.00 67.38 87 ILE A O 1
ATOM 694 N N . PHE A 1 88 ? 10.692 -4.172 5.011 1.00 77.62 88 PHE A N 1
ATOM 695 C CA . PHE A 1 88 ? 9.383 -3.967 4.401 1.00 77.62 88 PHE A CA 1
ATOM 696 C C . PHE A 1 88 ? 9.478 -3.067 3.169 1.00 77.62 88 PHE A C 1
ATOM 698 O O . PHE A 1 88 ? 9.858 -1.910 3.269 1.00 77.62 88 PHE A O 1
ATOM 705 N N . THR A 1 89 ? 9.136 -3.571 1.983 1.00 82.38 89 THR A N 1
ATOM 706 C CA . THR A 1 89 ? 8.962 -2.724 0.793 1.00 82.38 89 THR A CA 1
ATOM 707 C C . THR A 1 89 ? 7.481 -2.577 0.497 1.00 82.38 89 THR A C 1
ATOM 709 O O . THR A 1 89 ? 6.773 -3.563 0.302 1.00 82.38 89 THR A O 1
ATOM 712 N N . MET A 1 90 ? 7.008 -1.343 0.436 1.00 85.88 90 MET A N 1
ATOM 713 C CA . MET A 1 90 ? 5.616 -1.011 0.205 1.00 85.88 90 MET A CA 1
ATOM 714 C C . MET A 1 90 ? 5.493 -0.123 -1.022 1.00 85.88 90 MET A C 1
ATOM 716 O O . MET A 1 90 ? 6.171 0.891 -1.135 1.00 85.88 90 MET A O 1
ATOM 720 N N . MET A 1 91 ? 4.603 -0.496 -1.934 1.00 89.56 91 MET A N 1
ATOM 721 C CA . MET A 1 91 ? 4.207 0.331 -3.063 1.00 89.56 91 MET A CA 1
ATOM 722 C C . MET A 1 91 ? 2.734 0.695 -2.925 1.00 89.56 91 MET A C 1
ATOM 724 O O . MET A 1 91 ? 1.872 -0.184 -2.881 1.00 89.56 91 MET A O 1
ATOM 728 N N . SER A 1 92 ? 2.471 1.994 -2.864 1.00 90.31 92 SER A N 1
ATOM 729 C CA . SER A 1 92 ? 1.150 2.567 -2.645 1.00 90.31 92 SER A CA 1
ATOM 730 C C . SER A 1 92 ? 0.687 3.300 -3.891 1.00 90.31 92 SER A C 1
ATOM 732 O O . SER A 1 92 ? 1.173 4.389 -4.178 1.00 90.31 92 SER A O 1
ATOM 734 N N . ASP A 1 93 ? -0.282 2.742 -4.613 1.00 90.44 93 ASP A N 1
ATOM 735 C CA . ASP A 1 93 ? -1.039 3.485 -5.623 1.00 90.44 93 ASP A CA 1
ATOM 736 C C . ASP A 1 93 ? -2.313 4.072 -5.009 1.00 90.44 93 ASP A C 1
ATOM 738 O O . ASP A 1 93 ? -3.427 3.666 -5.354 1.00 90.44 93 ASP A O 1
ATOM 742 N N . SER A 1 94 ? -2.103 4.982 -4.052 1.00 86.25 94 SER A N 1
ATOM 743 C CA . SER A 1 94 ? -3.132 5.632 -3.230 1.00 86.25 94 SER A CA 1
ATOM 744 C C . SER A 1 94 ? -2.678 7.038 -2.801 1.00 86.25 94 SER A C 1
ATOM 746 O O . SER A 1 94 ? -1.474 7.274 -2.652 1.00 86.25 94 SER A O 1
ATOM 748 N N . CYS A 1 95 ? -3.621 7.965 -2.598 1.00 84.06 95 CYS A N 1
ATOM 749 C CA . CYS A 1 95 ? -3.333 9.305 -2.061 1.00 84.06 95 CYS A CA 1
ATOM 750 C C . CYS A 1 95 ? -2.936 9.225 -0.582 1.00 84.06 95 CYS A C 1
ATOM 752 O O . CYS A 1 95 ? -3.412 8.318 0.083 1.00 84.06 95 CYS A O 1
ATOM 754 N N . PHE A 1 96 ? -2.165 10.184 -0.050 1.00 75.69 96 PHE A N 1
ATOM 755 C CA . PHE A 1 96 ? -1.817 10.278 1.386 1.00 75.69 96 PHE A CA 1
ATOM 756 C C . PHE A 1 96 ? -1.136 9.025 1.935 1.00 75.69 96 PHE A C 1
ATOM 758 O O . PHE A 1 96 ? -1.608 8.446 2.904 1.00 75.69 96 PHE A O 1
ATOM 765 N N . SER A 1 97 ? -0.060 8.566 1.291 1.00 77.19 97 SER A N 1
ATOM 766 C CA . SER A 1 97 ? 0.676 7.379 1.753 1.00 77.19 97 SER A CA 1
ATOM 767 C C . SER A 1 97 ? 2.003 7.674 2.451 1.00 77.19 97 SER A C 1
ATOM 769 O O . SER A 1 97 ? 2.566 6.764 3.050 1.00 77.19 97 SER A O 1
ATOM 771 N N . GLY A 1 98 ? 2.497 8.918 2.408 1.00 69.44 98 GLY A N 1
ATOM 772 C CA . GLY A 1 98 ? 3.820 9.291 2.934 1.00 69.44 98 GLY A CA 1
ATOM 773 C C . GLY A 1 98 ? 4.019 9.073 4.441 1.00 69.44 98 GLY A C 1
ATOM 774 O O . GLY A 1 98 ? 5.147 8.923 4.887 1.00 69.44 98 GLY A O 1
ATOM 775 N N . GLY A 1 99 ? 2.937 9.010 5.215 1.00 70.31 99 GLY A N 1
ATOM 776 C CA . GLY A 1 99 ? 2.913 8.735 6.654 1.00 70.31 99 GLY A CA 1
ATOM 777 C C . GLY A 1 99 ? 2.684 7.264 7.017 1.00 70.31 99 GLY A C 1
ATOM 778 O O . GLY A 1 99 ? 2.658 6.938 8.195 1.00 70.31 99 GLY A O 1
ATOM 779 N N . LEU A 1 100 ? 2.547 6.349 6.045 1.00 72.06 100 LEU A N 1
ATOM 780 C CA . LEU A 1 100 ? 2.376 4.914 6.337 1.00 72.06 100 LEU A CA 1
ATOM 781 C C . LEU A 1 100 ? 3.625 4.260 6.938 1.00 72.06 100 LEU A C 1
ATOM 783 O O . LEU A 1 100 ? 3.533 3.178 7.518 1.00 72.06 100 LEU A O 1
ATOM 787 N N . MET A 1 101 ? 4.790 4.885 6.767 1.00 71.88 101 MET A N 1
ATOM 788 C CA . MET A 1 101 ? 6.028 4.475 7.415 1.00 71.88 101 MET A CA 1
ATOM 789 C C . MET A 1 101 ? 6.674 5.672 8.094 1.00 71.88 101 MET A C 1
ATOM 791 O O . MET A 1 101 ? 7.182 6.580 7.440 1.00 71.88 101 MET A O 1
ATOM 795 N N . GLU A 1 102 ? 6.656 5.653 9.420 1.00 62.50 102 GLU A N 1
ATOM 796 C CA . GLU A 1 102 ? 7.307 6.662 10.240 1.00 62.50 102 GLU A CA 1
ATOM 797 C C . GLU A 1 102 ? 8.840 6.498 10.182 1.00 62.50 102 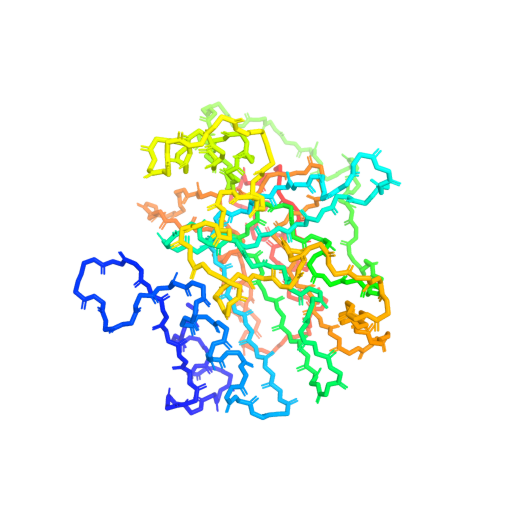GLU A C 1
ATOM 799 O O . GLU A 1 102 ? 9.356 5.389 10.053 1.00 62.50 102 GLU A O 1
ATOM 804 N N . HIS A 1 103 ? 9.575 7.608 10.286 1.00 63.75 103 HIS A N 1
ATOM 805 C CA . HIS A 1 103 ? 11.045 7.676 10.384 1.00 63.75 103 HIS A CA 1
ATOM 806 C C . HIS A 1 103 ? 11.889 7.333 9.142 1.00 63.75 103 HIS A C 1
ATOM 808 O O . HIS A 1 103 ? 13.113 7.483 9.215 1.00 63.75 103 HIS A O 1
ATOM 814 N N . GLU A 1 104 ? 11.289 6.972 8.007 1.00 68.31 104 GLU A N 1
ATOM 815 C CA . GLU A 1 104 ? 12.011 6.856 6.732 1.00 68.31 104 GLU A CA 1
ATOM 816 C C . GLU A 1 104 ? 12.108 8.233 6.039 1.00 68.31 104 GLU A C 1
ATOM 818 O O . GLU A 1 104 ? 11.080 8.867 5.792 1.00 68.31 104 GLU A O 1
ATOM 823 N N . PRO A 1 105 ? 13.316 8.754 5.734 1.00 75.31 105 PRO A N 1
ATOM 824 C CA . PRO A 1 105 ? 13.458 10.068 5.115 1.00 75.31 105 PRO A CA 1
ATOM 825 C C . PRO A 1 105 ? 12.971 10.058 3.662 1.00 75.31 105 PRO A C 1
ATOM 827 O O . PRO A 1 105 ? 13.286 9.148 2.891 1.00 75.31 105 PRO A O 1
ATOM 830 N N . GLU A 1 106 ? 12.279 11.121 3.254 1.00 79.50 106 GLU A N 1
ATOM 831 C CA . GLU A 1 106 ? 11.911 11.328 1.854 1.00 79.50 106 GLU A CA 1
ATOM 832 C C . GLU A 1 106 ? 13.171 11.438 0.979 1.00 79.50 106 GLU A C 1
ATOM 834 O O . GLU A 1 106 ? 14.012 12.322 1.156 1.00 79.50 106 GLU A O 1
ATOM 839 N N . GLN A 1 107 ? 13.320 10.517 0.021 1.00 79.12 107 GLN A N 1
ATOM 840 C CA . GLN A 1 107 ? 14.499 10.463 -0.855 1.00 79.12 107 GLN A CA 1
ATOM 841 C C . GLN A 1 107 ? 14.288 11.169 -2.201 1.00 79.12 107 GLN A C 1
ATOM 843 O O . GLN A 1 107 ? 15.263 11.497 -2.888 1.00 79.12 107 GLN A O 1
ATOM 848 N N . ILE A 1 108 ? 13.031 11.349 -2.613 1.00 79.31 108 ILE A N 1
ATOM 849 C CA . ILE A 1 108 ? 12.633 11.984 -3.872 1.00 79.31 108 ILE A CA 1
ATOM 850 C C . ILE A 1 108 ? 11.438 12.898 -3.574 1.00 79.31 108 ILE A C 1
ATOM 852 O O . ILE A 1 108 ? 10.299 12.447 -3.578 1.00 79.31 108 ILE A O 1
ATOM 856 N N . GLY A 1 109 ? 11.718 14.175 -3.319 1.00 75.50 109 GLY A N 1
ATOM 857 C CA . GLY A 1 109 ? 10.694 15.179 -3.020 1.00 75.50 109 GLY A CA 1
ATOM 858 C C . GLY A 1 109 ? 10.023 15.782 -4.258 1.00 75.50 109 GLY A C 1
ATOM 859 O O . GLY A 1 109 ? 10.169 15.237 -5.362 1.00 75.50 109 GLY A O 1
ATOM 860 N N . PRO A 1 110 ? 9.303 16.905 -4.121 1.00 74.75 110 PRO A N 1
ATOM 861 C CA . PRO A 1 110 ? 8.510 17.488 -5.199 1.00 74.75 110 PRO A CA 1
ATOM 862 C C . PRO A 1 110 ? 9.373 17.901 -6.399 1.00 74.75 110 PRO A C 1
ATOM 864 O O . PRO A 1 110 ? 10.556 18.231 -6.273 1.00 74.75 110 PRO A O 1
ATOM 867 N N . SER A 1 111 ? 8.785 17.869 -7.596 1.00 68.44 111 SER A N 1
ATOM 868 C CA . SER A 1 111 ? 9.452 18.352 -8.812 1.00 68.44 111 SER A CA 1
ATOM 869 C C . SER A 1 111 ? 9.609 19.879 -8.772 1.00 68.44 111 SER A C 1
ATOM 871 O O . SER A 1 111 ? 8.750 20.588 -8.250 1.00 68.44 111 SER A O 1
ATOM 873 N N . HIS A 1 112 ? 10.697 20.419 -9.331 1.00 53.09 112 HIS A N 1
ATOM 874 C CA . HIS A 1 112 ? 10.893 21.871 -9.377 1.00 53.09 112 HIS A CA 1
ATOM 875 C C . HIS A 1 112 ? 9.903 22.539 -10.357 1.00 53.09 112 HIS A C 1
ATOM 877 O O . HIS A 1 112 ? 9.590 21.958 -11.398 1.00 53.09 112 HIS A O 1
ATOM 883 N N . PRO A 1 113 ? 9.478 23.799 -10.116 1.00 50.66 113 PRO A N 1
ATOM 884 C CA . PRO A 1 113 ? 8.517 24.519 -10.969 1.00 50.66 113 PRO A CA 1
ATOM 885 C C . PRO A 1 113 ? 8.906 24.610 -12.455 1.00 50.66 113 PRO A C 1
ATOM 887 O O . PRO A 1 113 ? 8.056 24.782 -13.323 1.00 50.66 113 PRO A O 1
ATOM 890 N N . SER A 1 114 ? 10.197 24.467 -12.768 1.00 46.41 114 SER A N 1
ATOM 891 C CA . SER A 1 114 ? 10.734 24.452 -14.132 1.00 46.41 114 SER A CA 1
ATOM 892 C C . SER A 1 114 ? 10.306 23.240 -14.973 1.00 46.41 114 SER A C 1
ATOM 894 O O . SER A 1 114 ? 10.538 23.237 -16.180 1.00 46.41 114 SER A O 1
ATOM 896 N N . ASP A 1 115 ? 9.687 22.218 -14.375 1.00 51.22 115 ASP A N 1
ATOM 897 C CA . ASP A 1 115 ? 9.212 21.030 -15.090 1.00 51.22 115 ASP A CA 1
ATOM 898 C C . ASP A 1 115 ? 7.842 21.203 -15.766 1.00 51.22 115 ASP A C 1
ATOM 900 O O . ASP A 1 115 ? 7.473 20.373 -16.610 1.00 51.22 115 ASP A O 1
ATOM 904 N N . VAL A 1 116 ? 7.133 22.299 -15.467 1.00 50.56 116 VAL A N 1
ATOM 905 C CA . VAL A 1 116 ? 5.800 22.640 -15.988 1.00 50.56 116 VAL A CA 1
ATOM 906 C C . VAL A 1 116 ? 5.924 23.635 -17.149 1.00 50.56 116 VAL A C 1
ATOM 908 O O . VAL A 1 116 ? 5.516 24.787 -17.062 1.00 50.56 116 VAL A O 1
ATOM 911 N N . VAL A 1 117 ? 6.522 23.219 -18.267 1.00 43.84 117 VAL A N 1
ATOM 912 C CA . VAL A 1 117 ? 6.500 24.022 -19.504 1.00 43.84 117 VAL A CA 1
ATOM 913 C C . VAL A 1 117 ? 5.812 23.221 -20.598 1.00 43.84 117 VAL A C 1
ATOM 915 O O . VAL A 1 117 ? 6.413 22.400 -21.285 1.00 43.84 117 VAL A O 1
ATOM 918 N N . GLY A 1 118 ? 4.512 23.444 -20.742 1.00 53.31 118 GLY A N 1
ATOM 919 C CA . GLY A 1 118 ? 3.734 22.971 -21.877 1.00 53.31 118 GLY A CA 1
ATOM 920 C C . GLY A 1 118 ? 2.259 23.312 -21.691 1.00 53.31 118 GLY A C 1
ATOM 921 O O . GLY A 1 118 ? 1.805 23.289 -20.548 1.00 53.31 118 GLY A O 1
ATOM 922 N N . PRO A 1 119 ? 1.516 23.601 -22.771 1.00 47.62 119 PRO A N 1
ATOM 923 C CA . PRO A 1 119 ? 0.105 23.968 -22.684 1.00 47.62 119 PRO A CA 1
ATOM 924 C C . PRO A 1 119 ? -0.691 22.896 -21.930 1.00 47.62 119 PRO A C 1
ATOM 926 O O . PRO A 1 119 ? -0.393 21.701 -22.054 1.00 47.62 119 PRO A O 1
ATOM 929 N N . GLU A 1 120 ? -1.657 23.332 -21.123 1.00 51.19 120 GLU A N 1
ATOM 930 C CA . GLU A 1 120 ? -2.601 22.422 -20.481 1.00 51.19 120 GLU A CA 1
ATOM 931 C C . GLU A 1 120 ? -3.448 21.732 -21.555 1.00 51.19 120 GLU A C 1
ATOM 933 O O . GLU A 1 120 ? -3.894 22.394 -22.497 1.00 51.19 120 GLU A O 1
ATOM 938 N N . PRO A 1 121 ? -3.636 20.405 -21.484 1.00 48.88 121 PRO A N 1
ATOM 939 C CA . PRO A 1 121 ? -4.518 19.725 -22.415 1.00 48.88 121 PRO A CA 1
ATOM 940 C C . PRO A 1 121 ? -5.956 20.226 -22.223 1.00 48.88 121 PRO A C 1
ATOM 942 O O . PRO A 1 121 ? -6.517 20.153 -21.132 1.00 48.88 121 PRO A O 1
ATOM 945 N N . GLU A 1 122 ? -6.566 20.720 -23.302 1.00 38.28 122 GLU A N 1
ATOM 946 C CA . GLU A 1 122 ? -7.997 21.018 -23.334 1.00 38.28 122 GLU A CA 1
ATOM 947 C C . GLU A 1 122 ? -8.784 19.709 -23.187 1.00 38.28 122 GLU A C 1
ATOM 949 O O . GLU A 1 122 ? -8.810 18.864 -24.083 1.00 38.28 122 GLU A O 1
ATOM 954 N N . GLY A 1 123 ? -9.398 19.533 -22.018 1.00 47.03 123 GLY A N 1
ATOM 955 C CA . GLY A 1 123 ? -10.142 18.335 -21.645 1.00 47.03 123 GLY A CA 1
ATOM 956 C C . GLY A 1 123 ? -9.701 17.848 -20.275 1.00 47.03 123 GLY A C 1
ATOM 957 O O . GLY A 1 123 ? -8.909 16.914 -20.178 1.00 47.03 123 GLY A O 1
ATOM 958 N N . GLY A 1 124 ? -10.211 18.493 -19.220 1.00 43.81 124 GLY A N 1
ATOM 959 C CA . GLY A 1 124 ? -9.944 18.100 -17.839 1.00 43.81 124 GLY A CA 1
ATOM 960 C C . GLY A 1 124 ? -10.245 16.617 -17.647 1.00 43.81 124 GLY A C 1
ATOM 961 O O . GLY A 1 124 ? -11.391 16.180 -17.776 1.00 43.81 124 GLY A O 1
ATOM 962 N N . MET A 1 125 ? -9.204 15.826 -17.394 1.00 53.12 125 MET A N 1
ATOM 963 C CA . MET A 1 125 ? -9.371 14.422 -17.061 1.00 53.12 125 MET A CA 1
ATOM 964 C C . MET A 1 125 ? -10.085 14.377 -15.706 1.00 53.12 125 MET A C 1
ATOM 966 O O . MET A 1 125 ? -9.598 14.953 -14.736 1.00 53.12 125 MET A O 1
ATOM 970 N N . ILE A 1 126 ? -11.264 13.753 -15.637 1.00 50.78 126 ILE A N 1
ATOM 971 C CA . ILE A 1 126 ? -11.971 13.571 -14.364 1.00 50.78 126 ILE A CA 1
ATOM 972 C C . ILE A 1 126 ? -11.128 12.607 -13.523 1.00 50.78 126 ILE A C 1
ATOM 974 O O . ILE A 1 126 ? -11.175 11.394 -13.720 1.00 50.78 126 ILE A O 1
ATOM 978 N N . SER A 1 127 ? -10.319 13.167 -12.630 1.00 56.88 127 SER A N 1
ATOM 979 C CA . SER A 1 127 ? -9.542 12.442 -11.632 1.00 56.88 127 SER A CA 1
ATOM 980 C C . SER A 1 127 ? -10.437 12.177 -10.426 1.00 56.88 127 SER A C 1
ATOM 982 O O . SER A 1 127 ? -10.901 13.117 -9.780 1.00 56.88 127 SER A O 1
ATOM 984 N N . ILE A 1 128 ? -10.677 10.902 -10.117 1.00 65.44 128 ILE A N 1
ATOM 985 C CA . ILE A 1 128 ? -11.300 10.505 -8.853 1.00 65.44 128 ILE A CA 1
ATOM 986 C C . ILE A 1 128 ? -10.158 10.285 -7.853 1.00 65.44 128 ILE A C 1
ATOM 988 O O . ILE A 1 128 ? -9.362 9.365 -8.062 1.00 65.44 128 ILE A O 1
ATOM 992 N N . PRO A 1 129 ? -10.030 11.115 -6.802 1.00 69.69 129 PRO A N 1
ATOM 993 C CA . PRO A 1 129 ? -9.000 10.913 -5.795 1.00 69.69 129 PRO A CA 1
ATOM 994 C C . PRO A 1 129 ? -9.210 9.582 -5.073 1.00 69.69 129 PRO A C 1
ATOM 996 O O . PRO A 1 129 ? -10.321 9.256 -4.653 1.00 69.69 129 PRO A O 1
ATOM 999 N N . LYS A 1 130 ? -8.123 8.833 -4.874 1.00 78.31 130 LYS A N 1
ATOM 1000 C CA . LYS A 1 130 ? -8.105 7.591 -4.086 1.00 78.31 130 LYS A CA 1
ATOM 1001 C C . LYS A 1 130 ? -8.084 7.887 -2.587 1.00 78.31 130 LYS A C 1
ATOM 1003 O O . LYS A 1 130 ? -7.121 7.575 -1.887 1.00 78.31 130 LYS A O 1
ATOM 1008 N N . MET A 1 131 ? -9.139 8.532 -2.104 1.00 81.00 131 MET A N 1
ATOM 1009 C CA . MET A 1 131 ? -9.316 8.908 -0.704 1.00 81.00 131 MET A CA 1
ATOM 1010 C C . MET A 1 131 ? -10.772 8.708 -0.286 1.00 81.00 131 MET A C 1
ATOM 1012 O O . MET A 1 131 ? -11.690 8.969 -1.060 1.00 81.00 131 MET A O 1
ATOM 1016 N N . ILE A 1 132 ? -10.973 8.258 0.950 1.00 84.31 132 ILE A N 1
ATOM 1017 C CA . ILE A 1 132 ? -12.274 8.258 1.616 1.00 84.31 132 ILE A CA 1
ATOM 1018 C C . ILE A 1 132 ? -12.168 9.212 2.812 1.00 84.31 132 ILE A C 1
ATOM 1020 O O . ILE A 1 132 ? -11.339 8.966 3.687 1.00 84.31 132 ILE A O 1
ATOM 1024 N N . PRO A 1 133 ? -12.981 10.282 2.868 1.00 86.00 133 PRO A N 1
ATOM 1025 C CA . PRO A 1 133 ? -13.071 11.125 4.056 1.00 86.00 133 PRO A CA 1
ATOM 1026 C C . PRO A 1 133 ? -13.517 10.305 5.271 1.00 86.00 133 PRO A C 1
ATOM 1028 O O . PRO A 1 133 ? -14.395 9.444 5.147 1.00 86.00 133 PRO A O 1
ATOM 1031 N N . VAL A 1 134 ? -12.944 10.571 6.445 1.00 85.69 134 VAL A N 1
ATOM 1032 C CA . VAL A 1 134 ? -13.300 9.854 7.683 1.00 85.69 134 VAL A CA 1
ATOM 1033 C C . VAL A 1 134 ? -14.766 10.056 8.036 1.00 85.69 134 VAL A C 1
ATOM 1035 O O . VAL A 1 134 ? -15.424 9.118 8.473 1.00 85.69 134 VAL A O 1
ATOM 1038 N N . GLU A 1 135 ? -15.319 11.228 7.743 1.00 89.44 135 GLU A N 1
ATOM 1039 C CA . GLU A 1 135 ? -16.724 11.554 7.969 1.00 89.44 135 GLU A CA 1
ATOM 1040 C C . GLU A 1 135 ? -17.653 10.603 7.205 1.00 89.44 135 GLU A C 1
ATOM 1042 O O . GLU A 1 135 ? -18.693 10.212 7.726 1.00 89.44 135 GLU A O 1
ATOM 1047 N N . ALA A 1 136 ? -17.255 10.161 6.006 1.00 91.69 136 ALA A N 1
ATOM 1048 C CA . ALA A 1 136 ? -18.019 9.186 5.233 1.00 91.69 136 ALA A CA 1
ATOM 1049 C C . ALA A 1 136 ? -17.964 7.779 5.857 1.00 91.69 136 ALA A C 1
ATOM 1051 O O . ALA A 1 136 ? -18.925 7.016 5.748 1.00 91.69 136 ALA A O 1
ATOM 1052 N N . LEU A 1 137 ? -16.854 7.422 6.518 1.00 92.38 137 LEU A N 1
ATOM 1053 C CA . LEU A 1 137 ? -16.759 6.178 7.289 1.00 92.38 137 LEU A CA 1
ATOM 1054 C C . LEU A 1 137 ? -17.617 6.254 8.552 1.00 92.38 137 LEU A C 1
ATOM 1056 O O . LEU A 1 137 ? -18.352 5.309 8.830 1.00 92.38 137 LEU A O 1
ATOM 1060 N N . VAL A 1 138 ? -17.558 7.374 9.277 1.00 92.88 138 VAL A N 1
ATOM 1061 C CA . VAL A 1 138 ? -18.402 7.622 10.452 1.00 92.88 138 VAL A CA 1
ATOM 1062 C C . VAL A 1 138 ? -19.870 7.526 10.058 1.00 92.88 138 VAL A C 1
ATOM 1064 O O . VAL A 1 138 ? -20.577 6.707 10.627 1.00 92.88 138 VAL A O 1
ATOM 1067 N N . GLU A 1 139 ? -20.319 8.248 9.026 1.00 94.81 139 GLU A N 1
ATOM 1068 C CA . GLU A 1 139 ? -21.705 8.184 8.545 1.00 94.81 139 GLU A CA 1
ATOM 1069 C C . GLU A 1 139 ? -22.125 6.745 8.218 1.00 94.81 139 GLU A C 1
ATOM 1071 O O . GLU A 1 139 ? -23.149 6.266 8.712 1.00 94.81 139 GLU A O 1
ATOM 1076 N N . TYR A 1 140 ? -21.305 6.023 7.446 1.00 95.31 140 TYR A N 1
ATOM 1077 C CA . TYR A 1 140 ? -21.566 4.629 7.100 1.00 95.31 140 TYR A CA 1
ATOM 1078 C C . TYR A 1 140 ? -21.756 3.760 8.348 1.00 95.31 140 TYR A C 1
ATOM 1080 O O . TYR A 1 140 ? -22.769 3.066 8.468 1.00 95.31 140 TYR A O 1
ATOM 1088 N N . PHE A 1 141 ? -20.826 3.805 9.302 1.00 96.00 141 PHE A N 1
ATOM 1089 C CA . PHE A 1 141 ? -20.935 2.964 10.487 1.00 96.00 141 PHE A CA 1
ATOM 1090 C C . PHE A 1 141 ? -21.992 3.444 11.480 1.00 96.00 141 PHE A C 1
ATOM 1092 O O . PHE A 1 141 ? -22.589 2.597 12.138 1.00 96.00 141 PHE A O 1
ATOM 1099 N N . SER A 1 142 ? -22.310 4.736 11.555 1.00 96.12 142 SER A N 1
ATOM 1100 C CA . SER A 1 142 ? -23.439 5.236 12.347 1.00 96.12 142 SER A CA 1
ATOM 1101 C C . SER A 1 142 ? -24.752 4.616 11.888 1.00 96.12 142 SER A C 1
ATOM 1103 O O . SER A 1 142 ? -25.553 4.199 12.725 1.00 96.12 142 SER A O 1
ATOM 1105 N N . THR A 1 143 ? -24.954 4.449 10.573 1.00 97.00 143 THR A N 1
ATOM 1106 C CA . THR A 1 143 ? -26.148 3.746 10.066 1.00 97.00 143 THR A CA 1
ATOM 1107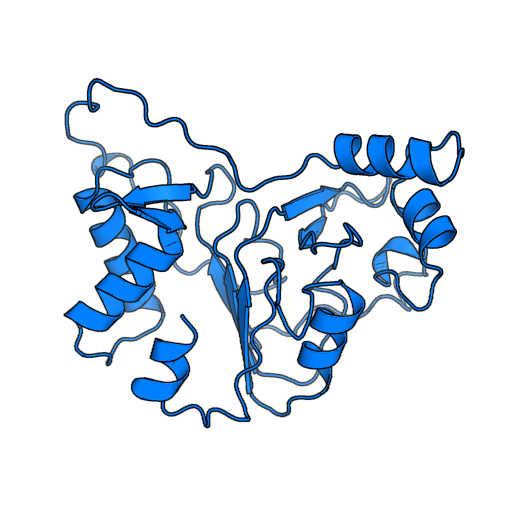 C C . THR A 1 143 ? -26.188 2.264 10.444 1.00 97.00 143 THR A C 1
ATOM 1109 O O . THR A 1 143 ? -27.272 1.716 10.637 1.00 97.00 143 THR A O 1
ATOM 1112 N N . LEU A 1 144 ? -25.028 1.612 10.570 1.00 96.12 144 LEU A N 1
ATOM 1113 C CA . LEU A 1 144 ? -24.932 0.188 10.897 1.00 96.12 144 LEU A CA 1
ATOM 1114 C C . LEU A 1 144 ? -25.028 -0.097 12.396 1.00 96.12 144 LEU A C 1
ATOM 1116 O O . LEU A 1 144 ? -25.628 -1.097 12.785 1.00 96.12 144 LEU A O 1
ATOM 1120 N N . THR A 1 145 ? -24.410 0.737 13.230 1.00 96.38 145 THR A N 1
ATOM 1121 C CA . THR A 1 145 ? -24.334 0.518 14.680 1.00 96.38 145 THR A CA 1
ATOM 1122 C C . THR A 1 145 ? -25.447 1.230 15.444 1.00 96.38 145 THR A C 1
ATOM 1124 O O . THR A 1 145 ? -25.759 0.835 16.565 1.00 96.38 145 THR A O 1
ATOM 1127 N N . GLY A 1 146 ? -26.047 2.277 14.867 1.00 96.75 146 GLY A N 1
ATOM 1128 C CA . GLY A 1 146 ? -27.046 3.114 15.536 1.00 96.75 146 GLY A CA 1
ATOM 1129 C C . GLY A 1 146 ? -26.482 3.979 16.668 1.00 96.75 146 GLY A C 1
ATOM 1130 O O . GLY A 1 146 ? -27.252 4.485 17.483 1.00 96.75 146 GLY A O 1
ATOM 1131 N N . LEU A 1 147 ? -25.156 4.126 16.754 1.00 95.31 147 LEU A N 1
ATOM 1132 C CA . LEU A 1 147 ? -24.502 4.967 17.756 1.00 95.31 147 LEU A CA 1
ATOM 1133 C C . LEU A 1 147 ? -24.495 6.436 17.315 1.00 95.31 147 LEU A C 1
ATOM 1135 O O . LEU A 1 147 ? -24.305 6.735 16.139 1.00 95.31 147 LEU A O 1
ATOM 1139 N N . ASP A 1 148 ? -24.651 7.339 18.280 1.00 94.56 148 ASP A N 1
ATOM 1140 C CA . ASP A 1 148 ? -24.523 8.789 18.100 1.00 94.56 148 ASP A CA 1
ATOM 1141 C C . ASP A 1 148 ? -23.133 9.236 18.580 1.00 94.56 148 ASP A C 1
ATOM 1143 O O . ASP A 1 148 ? -22.958 9.727 19.695 1.00 94.56 148 ASP A O 1
ATOM 1147 N N . SER A 1 149 ? -22.112 8.929 17.779 1.00 90.44 149 SER A N 1
ATOM 1148 C CA . SER A 1 149 ? -20.712 9.262 18.044 1.00 90.44 149 SER A CA 1
ATOM 1149 C C . SER A 1 149 ? -20.076 9.840 16.783 1.00 90.44 149 SER A C 1
ATOM 1151 O O . SER A 1 149 ? -20.421 9.464 15.667 1.00 90.44 149 SER A O 1
ATOM 1153 N N . THR A 1 150 ? -19.136 10.764 16.956 1.00 89.69 150 THR A N 1
ATOM 1154 C CA . THR A 1 150 ? -18.282 11.261 15.864 1.00 89.69 150 THR A CA 1
ATOM 1155 C C . THR A 1 150 ? -16.929 10.553 15.823 1.00 89.69 150 THR A C 1
ATOM 1157 O O . THR A 1 150 ? -16.158 10.756 14.894 1.00 89.69 150 THR A O 1
ATOM 1160 N N . ASP A 1 151 ? -16.624 9.751 16.844 1.00 87.44 151 ASP A N 1
ATOM 1161 C CA . ASP A 1 151 ? -15.392 8.975 16.952 1.00 87.44 151 ASP A CA 1
ATOM 1162 C C . ASP A 1 151 ? -15.523 7.679 16.143 1.00 87.44 151 ASP A C 1
ATOM 1164 O O . ASP A 1 151 ? -16.295 6.783 16.507 1.00 87.44 151 ASP A O 1
ATOM 1168 N N . LEU A 1 152 ? -14.758 7.577 15.051 1.00 88.38 152 LEU A N 1
ATOM 1169 C CA . LEU A 1 152 ? -14.732 6.401 14.186 1.00 88.38 152 LEU A CA 1
ATOM 1170 C C . LEU A 1 152 ? -14.327 5.130 14.953 1.00 88.38 152 LEU A C 1
ATOM 1172 O O . LEU A 1 152 ? -14.902 4.066 14.716 1.00 88.38 152 LEU A O 1
ATOM 1176 N N . GLY A 1 153 ? -13.397 5.225 15.906 1.00 88.44 153 GLY A N 1
ATOM 1177 C CA . GLY A 1 153 ? -12.943 4.100 16.722 1.00 88.44 153 GLY A CA 1
ATOM 1178 C C . GLY A 1 153 ? -14.076 3.467 17.528 1.00 88.44 153 GLY A C 1
ATOM 1179 O O . GLY A 1 153 ? -14.198 2.242 17.557 1.00 88.44 153 GLY A O 1
ATOM 1180 N N . VAL A 1 154 ? -14.977 4.278 18.095 1.00 91.00 154 VAL A N 1
ATOM 1181 C CA . VAL A 1 154 ? -16.172 3.791 18.815 1.00 91.00 154 VAL A CA 1
ATOM 1182 C C . VAL A 1 154 ? -17.052 2.927 17.910 1.00 91.00 154 VAL A C 1
ATOM 1184 O O . VAL A 1 154 ? -17.493 1.847 18.313 1.00 91.00 154 VAL A O 1
ATOM 1187 N N . HIS A 1 155 ? -17.286 3.374 16.677 1.00 93.81 155 HIS A N 1
ATOM 1188 C CA . HIS A 1 155 ? -18.083 2.628 15.709 1.00 93.81 155 HIS A CA 1
ATOM 1189 C C . HIS A 1 155 ? -17.407 1.325 15.278 1.00 93.81 155 HIS A C 1
ATOM 1191 O O . HIS A 1 155 ? -18.051 0.274 15.256 1.00 93.81 155 HIS A O 1
ATOM 1197 N N . LEU A 1 156 ? -16.112 1.386 14.963 1.00 93.00 156 LEU A N 1
ATOM 1198 C CA . LEU A 1 156 ? -15.336 0.230 14.525 1.00 93.00 156 LEU A CA 1
ATOM 1199 C C . LEU A 1 156 ? -15.278 -0.844 15.612 1.00 93.00 156 LEU A C 1
ATOM 1201 O O . LEU A 1 156 ? -15.587 -2.003 15.338 1.00 93.00 156 LEU A O 1
ATOM 1205 N N . LEU A 1 157 ? -14.972 -0.460 16.854 1.00 92.50 157 LEU A N 1
ATOM 1206 C CA . LEU A 1 157 ? -14.929 -1.386 17.984 1.00 92.50 157 LEU A CA 1
ATOM 1207 C C . LEU A 1 157 ? -16.290 -2.014 18.273 1.00 92.50 157 LEU A C 1
ATOM 1209 O O . LEU A 1 157 ? -16.350 -3.189 18.624 1.00 92.50 157 LEU A O 1
ATOM 1213 N N . HIS A 1 158 ? -17.381 -1.260 18.117 1.00 95.00 158 HIS A N 1
ATOM 1214 C CA . HIS A 1 158 ? -18.723 -1.807 18.284 1.00 95.00 158 HIS A CA 1
ATOM 1215 C C . HIS A 1 158 ? -19.071 -2.825 17.190 1.00 95.00 158 HIS A C 1
ATOM 1217 O O . HIS A 1 158 ? -19.698 -3.843 17.474 1.00 95.00 158 HIS A O 1
ATOM 1223 N N . HIS A 1 159 ? -18.683 -2.553 15.941 1.00 96.06 159 HIS A N 1
ATOM 1224 C CA . HIS A 1 159 ? -19.051 -3.385 14.798 1.00 96.06 159 HIS A CA 1
ATOM 1225 C C . HIS A 1 159 ? -18.167 -4.631 14.637 1.00 96.06 159 HIS A C 1
ATOM 1227 O O . HIS A 1 159 ? -18.686 -5.723 14.414 1.00 96.06 159 HIS A O 1
ATOM 1233 N N . PHE A 1 160 ? -16.845 -4.476 14.739 1.00 94.75 160 PHE A N 1
ATOM 1234 C CA . PHE A 1 160 ? -15.873 -5.550 14.504 1.00 94.75 160 PHE A CA 1
ATOM 1235 C C . PHE A 1 160 ? -15.342 -6.182 15.795 1.00 94.75 160 PHE A C 1
ATOM 1237 O O . PHE A 1 160 ? -14.959 -7.349 15.796 1.00 94.75 160 PHE A O 1
ATOM 1244 N N . GLY A 1 161 ? -15.332 -5.438 16.901 1.00 92.88 161 GLY A N 1
ATOM 1245 C CA . GLY A 1 161 ? -14.695 -5.861 18.144 1.00 92.88 161 GLY A CA 1
ATOM 1246 C C . GLY A 1 161 ? -13.186 -5.573 18.190 1.00 92.88 161 GLY A C 1
ATOM 1247 O O . GLY A 1 161 ? -12.542 -5.336 17.166 1.00 92.88 161 GLY A O 1
ATOM 1248 N N . PRO A 1 162 ? -12.585 -5.605 19.393 1.00 88.38 162 PRO A N 1
ATOM 1249 C CA . PRO A 1 162 ? -11.187 -5.222 19.602 1.00 88.38 162 PRO A CA 1
ATOM 1250 C C . PRO A 1 162 ? -10.176 -6.182 18.959 1.00 88.38 162 PRO A C 1
ATOM 1252 O O . PRO A 1 162 ? -9.054 -5.783 18.682 1.00 88.38 162 PRO A O 1
ATOM 1255 N N . GLU A 1 163 ? -10.537 -7.438 18.698 1.00 86.00 163 GLU A N 1
ATOM 1256 C CA . GLU A 1 163 ? -9.616 -8.396 18.064 1.00 86.00 163 GLU A CA 1
ATOM 1257 C C . GLU A 1 163 ? -9.398 -8.112 16.569 1.00 86.00 163 GLU A C 1
ATOM 1259 O O . GLU A 1 163 ? -8.364 -8.482 16.013 1.00 86.00 163 GLU A O 1
ATOM 1264 N N . ASP A 1 164 ? -10.354 -7.434 15.931 1.00 87.56 164 ASP A N 1
ATOM 1265 C CA . ASP A 1 164 ? -10.362 -7.182 14.489 1.00 87.56 164 ASP A CA 1
ATOM 1266 C C . ASP A 1 164 ? -10.030 -5.741 14.112 1.00 87.56 164 ASP A C 1
ATOM 1268 O O . ASP A 1 164 ? -9.709 -5.467 12.952 1.00 87.56 164 ASP A O 1
ATOM 1272 N N . CYS A 1 165 ? -10.115 -4.811 15.060 1.00 87.69 165 CYS A N 1
ATOM 1273 C CA . CYS A 1 165 ? -9.758 -3.414 14.848 1.00 87.69 165 CYS A CA 1
ATOM 1274 C C . CYS A 1 165 ? -8.261 -3.175 15.049 1.00 87.69 165 CYS A C 1
ATOM 1276 O O . CYS A 1 165 ? -7.636 -3.729 15.956 1.00 87.69 165 CYS A O 1
ATOM 1278 N N . SER A 1 166 ? -7.697 -2.256 14.259 1.00 82.00 166 SER A N 1
ATOM 1279 C CA . SER A 1 166 ? -6.341 -1.749 14.490 1.00 82.00 166 SER A CA 1
ATOM 1280 C C . SER A 1 166 ? -6.168 -1.259 15.931 1.00 82.00 166 SER A C 1
ATOM 1282 O O . SER A 1 166 ? -7.048 -0.582 16.461 1.00 82.00 166 SER A O 1
ATOM 1284 N N . LEU A 1 167 ? -5.011 -1.558 16.538 1.00 79.94 167 LEU A N 1
ATOM 1285 C CA . LEU A 1 167 ? -4.689 -1.195 17.928 1.00 79.94 167 LEU A CA 1
ATOM 1286 C C . LEU A 1 167 ? -4.816 0.302 18.207 1.00 79.94 167 LEU A C 1
ATOM 1288 O O . LEU A 1 167 ? -5.121 0.661 19.342 1.00 79.94 167 LEU A O 1
ATOM 1292 N N . ILE A 1 168 ? -4.620 1.146 17.183 1.00 77.62 168 ILE A N 1
ATOM 1293 C CA . ILE A 1 168 ? -4.840 2.584 17.319 1.00 77.62 168 ILE A CA 1
ATOM 1294 C C . ILE A 1 168 ? -6.224 2.838 17.905 1.00 77.62 168 ILE A C 1
ATOM 1296 O O . ILE A 1 168 ? -6.266 3.431 18.963 1.00 77.62 168 ILE A O 1
ATOM 1300 N N . PHE A 1 169 ? -7.292 2.225 17.374 1.00 83.06 169 PHE A N 1
ATOM 1301 C CA . PHE A 1 169 ? -8.692 2.458 17.751 1.00 83.06 169 PHE A CA 1
ATOM 1302 C C . PHE A 1 169 ? -9.081 2.002 19.157 1.00 83.06 169 PHE A C 1
ATOM 1304 O O . PHE A 1 169 ? -10.205 2.242 19.584 1.00 83.06 169 PHE A O 1
ATOM 1311 N N . GLN A 1 170 ? -8.189 1.329 19.884 1.00 80.88 170 GLN A N 1
ATOM 1312 C CA . GLN A 1 170 ? -8.502 0.688 21.162 1.00 80.88 170 GLN A CA 1
ATOM 1313 C C . GLN A 1 170 ? -8.255 1.586 22.385 1.00 80.88 170 GLN A C 1
ATOM 1315 O O . GLN A 1 170 ? -8.354 1.104 23.512 1.00 80.88 170 GLN A O 1
ATOM 1320 N N . ASN A 1 171 ? -7.952 2.880 22.197 1.00 73.56 171 ASN A N 1
ATOM 1321 C CA . ASN A 1 171 ? -7.649 3.832 23.282 1.00 73.56 171 ASN A CA 1
ATOM 1322 C C . ASN A 1 171 ? -6.617 3.296 24.290 1.00 73.56 171 ASN A C 1
ATOM 1324 O O . ASN A 1 171 ? -6.729 3.486 25.505 1.00 73.56 171 ASN A O 1
ATOM 1328 N N . LEU A 1 172 ? -5.608 2.590 23.780 1.00 71.69 172 LEU A N 1
ATOM 1329 C CA . LEU A 1 172 ? -4.574 1.987 24.607 1.00 71.69 172 LEU A CA 1
ATOM 1330 C C . LEU A 1 172 ? -3.581 3.050 25.102 1.00 71.69 172 LEU A C 1
ATOM 1332 O O . LEU A 1 172 ? -3.302 4.021 24.395 1.00 71.69 172 LEU A O 1
ATOM 1336 N N . PRO A 1 173 ? -2.989 2.869 26.298 1.00 72.44 173 PRO A N 1
ATOM 1337 C CA . PRO A 1 173 ? -1.861 3.685 26.730 1.00 72.44 173 PRO A CA 1
ATOM 1338 C C . PRO A 1 173 ? -0.728 3.632 25.700 1.00 72.44 173 PRO A C 1
ATOM 1340 O O . PRO A 1 173 ? -0.450 2.571 25.145 1.00 72.44 173 PRO A O 1
ATOM 1343 N N . GLN A 1 174 ? 0.003 4.734 25.513 1.00 68.88 174 GLN A N 1
ATOM 1344 C CA . GLN A 1 174 ? 1.105 4.807 24.541 1.00 68.88 174 GLN A CA 1
ATOM 1345 C C . GLN A 1 174 ? 2.184 3.727 24.752 1.00 68.88 174 GLN A C 1
ATOM 1347 O O . GLN A 1 174 ? 2.821 3.295 23.802 1.00 68.88 174 GLN A O 1
ATOM 1352 N N . SER A 1 175 ? 2.362 3.237 25.983 1.00 68.25 175 SER A N 1
ATOM 1353 C CA . SER A 1 175 ? 3.270 2.125 26.299 1.00 68.25 175 SER A CA 1
ATOM 1354 C C . SER A 1 175 ? 2.833 0.766 25.740 1.00 68.25 175 SER A C 1
ATOM 1356 O O . SER A 1 175 ? 3.649 -0.152 25.685 1.00 68.25 175 SER A O 1
ATOM 1358 N N . GLN A 1 176 ? 1.558 0.626 25.376 1.00 69.38 176 GLN A N 1
ATOM 1359 C CA . GLN A 1 176 ? 0.972 -0.560 24.752 1.00 69.38 176 GLN A CA 1
ATOM 1360 C C . GLN A 1 176 ? 0.783 -0.384 23.245 1.00 69.38 176 GLN A C 1
ATOM 1362 O O . GLN A 1 176 ? 0.519 -1.366 22.552 1.00 69.38 176 GLN A O 1
ATOM 1367 N N . LEU A 1 177 ? 0.928 0.844 22.734 1.00 68.88 177 LEU A N 1
ATOM 1368 C CA . LEU A 1 177 ? 0.982 1.059 21.302 1.00 68.88 177 LEU A CA 1
ATOM 1369 C C . LEU A 1 177 ? 2.293 0.470 20.754 1.00 68.88 177 LEU A C 1
ATOM 1371 O O . LEU A 1 177 ? 3.348 0.583 21.388 1.00 68.88 177 LEU A O 1
ATOM 1375 N N . PRO A 1 178 ? 2.240 -0.185 19.589 1.00 64.81 178 PRO A N 1
ATOM 1376 C CA . PRO A 1 178 ? 3.423 -0.692 18.918 1.00 64.81 178 PRO A CA 1
ATOM 1377 C C . PRO A 1 178 ? 4.408 0.442 18.657 1.00 64.81 178 PRO A C 1
ATOM 1379 O O . PRO A 1 178 ? 4.018 1.556 18.307 1.00 64.81 178 PRO A O 1
ATOM 1382 N N . LYS A 1 179 ? 5.696 0.148 18.823 1.00 65.19 179 LYS A N 1
ATOM 1383 C CA . LYS A 1 179 ? 6.735 1.107 18.466 1.00 65.19 179 LYS A CA 1
ATOM 1384 C C . LYS A 1 179 ? 6.800 1.239 16.944 1.00 65.19 179 LYS A C 1
ATOM 1386 O O . LYS A 1 179 ? 6.636 0.227 16.256 1.00 65.19 179 LYS A O 1
ATOM 1391 N N . PRO A 1 180 ? 7.078 2.444 16.427 1.00 64.12 180 PRO A N 1
ATOM 1392 C CA . PRO A 1 180 ? 7.348 2.616 15.010 1.00 64.12 180 PRO A CA 1
ATOM 1393 C C . PRO A 1 180 ? 8.569 1.795 14.580 1.00 64.12 180 PRO A C 1
ATOM 1395 O O . PRO A 1 180 ? 9.407 1.404 15.401 1.00 64.12 180 PRO A O 1
ATOM 1398 N N . LEU A 1 181 ? 8.662 1.539 13.273 1.00 65.12 181 LEU A N 1
ATOM 1399 C CA . LEU A 1 181 ? 9.819 0.883 12.663 1.00 65.12 181 LEU A CA 1
ATOM 1400 C C . LEU A 1 181 ? 11.109 1.628 13.037 1.00 65.12 181 LEU A C 1
ATOM 1402 O O . LEU A 1 181 ? 11.130 2.858 13.128 1.00 65.12 181 LEU A O 1
ATOM 1406 N N . ASN A 1 182 ? 12.209 0.893 13.229 1.00 66.06 182 ASN A N 1
ATOM 1407 C CA . ASN A 1 182 ? 13.506 1.556 13.326 1.00 66.06 182 ASN A CA 1
ATOM 1408 C C . ASN A 1 182 ? 13.868 2.147 11.958 1.00 66.06 182 ASN A C 1
ATOM 1410 O O . ASN A 1 182 ? 13.429 1.652 10.921 1.00 66.06 182 ASN A O 1
ATOM 1414 N N . LYS A 1 183 ? 14.727 3.169 11.966 1.00 67.44 183 LYS A N 1
ATOM 1415 C CA . LYS A 1 183 ? 15.296 3.733 10.737 1.00 67.44 183 LYS A CA 1
ATOM 1416 C C . LYS A 1 183 ? 15.930 2.638 9.875 1.00 67.44 183 LYS A C 1
ATOM 1418 O O . LYS A 1 183 ? 16.577 1.735 10.411 1.00 67.44 183 LYS A O 1
ATOM 1423 N N . ASP A 1 184 ? 15.774 2.766 8.562 1.00 69.81 184 ASP A N 1
ATOM 1424 C CA . ASP A 1 184 ? 16.323 1.884 7.531 1.00 69.81 184 ASP A CA 1
ATOM 1425 C C . ASP A 1 184 ? 15.709 0.466 7.510 1.00 69.81 184 ASP A C 1
ATOM 1427 O O . ASP A 1 184 ? 16.304 -0.472 6.970 1.00 69.81 184 ASP A O 1
ATOM 1431 N N . GLN A 1 185 ? 14.513 0.281 8.085 1.00 74.62 185 GLN A N 1
ATOM 1432 C CA . GLN A 1 185 ? 13.795 -1.005 8.074 1.00 74.62 185 GLN A CA 1
ATOM 1433 C C . GLN A 1 185 ? 12.706 -1.085 6.994 1.00 74.62 185 GLN A C 1
ATOM 1435 O O . GLN A 1 185 ? 12.085 -2.142 6.827 1.00 74.62 185 GLN A O 1
ATOM 1440 N N . GLY A 1 186 ? 12.498 -0.023 6.209 1.00 79.06 186 GLY A N 1
ATOM 1441 C CA . GLY A 1 186 ? 11.498 -0.029 5.148 1.00 79.06 186 GLY A CA 1
ATOM 1442 C C . GLY A 1 186 ? 11.833 0.808 3.917 1.00 79.06 186 GLY A C 1
ATOM 1443 O O . GLY A 1 186 ? 12.672 1.697 3.935 1.00 79.06 186 GLY A O 1
ATOM 1444 N N . ILE A 1 187 ? 11.142 0.520 2.812 1.00 84.94 187 ILE A N 1
ATOM 1445 C CA . ILE A 1 187 ? 11.112 1.351 1.604 1.00 84.94 187 ILE A CA 1
ATOM 1446 C C . ILE A 1 187 ? 9.656 1.590 1.219 1.00 84.94 187 ILE A C 1
ATOM 1448 O O . ILE A 1 187 ? 8.938 0.635 0.923 1.00 84.94 187 ILE A O 1
ATOM 1452 N N . LEU A 1 188 ? 9.226 2.853 1.199 1.00 87.00 188 LEU A N 1
ATOM 1453 C CA . LEU A 1 188 ? 7.909 3.255 0.707 1.00 87.00 188 LEU A CA 1
ATOM 1454 C C . LEU A 1 188 ? 8.079 3.878 -0.673 1.00 87.00 188 LEU A C 1
ATOM 1456 O O . LEU A 1 188 ? 8.896 4.769 -0.876 1.00 87.00 188 LEU A O 1
ATOM 1460 N N . MET A 1 189 ? 7.275 3.407 -1.612 1.00 91.31 189 MET A N 1
ATOM 1461 C CA . MET A 1 189 ? 7.087 4.002 -2.923 1.00 91.31 189 MET A CA 1
ATOM 1462 C C . MET A 1 189 ? 5.652 4.527 -2.990 1.00 91.31 189 MET A C 1
ATOM 1464 O O . MET A 1 189 ? 4.723 3.763 -3.269 1.00 91.31 189 MET A O 1
ATOM 1468 N N . SER A 1 190 ? 5.476 5.805 -2.663 1.00 91.06 190 SER A N 1
ATOM 1469 C CA . SER A 1 190 ? 4.203 6.526 -2.745 1.00 91.06 190 SER A CA 1
ATOM 1470 C C . SER A 1 190 ? 3.872 6.908 -4.184 1.00 91.06 190 SER A C 1
ATOM 1472 O O . SER A 1 190 ? 4.756 7.054 -5.020 1.00 91.06 190 SER A O 1
ATOM 1474 N N . ALA A 1 191 ? 2.586 7.072 -4.484 1.00 91.44 191 ALA A N 1
ATOM 1475 C CA . ALA A 1 191 ? 2.129 7.461 -5.814 1.00 91.44 191 ALA A CA 1
ATOM 1476 C C . ALA A 1 191 ? 2.149 8.965 -6.087 1.00 91.44 191 ALA A C 1
ATOM 1478 O O . ALA A 1 191 ? 2.052 9.354 -7.252 1.00 91.44 191 ALA A O 1
ATOM 1479 N N . CYS A 1 192 ? 2.187 9.791 -5.048 1.00 88.69 192 CYS A N 1
ATOM 1480 C CA . CYS A 1 192 ? 2.082 11.242 -5.125 1.00 88.69 192 CYS A CA 1
ATOM 1481 C C . CYS A 1 192 ? 2.750 11.878 -3.900 1.00 88.69 192 CYS A C 1
ATOM 1483 O O . CYS A 1 192 ? 2.943 11.199 -2.884 1.00 88.69 192 CYS A O 1
ATOM 1485 N N . GLN A 1 193 ? 3.062 13.171 -3.990 1.00 87.50 193 GLN A N 1
ATOM 1486 C CA . GLN A 1 193 ? 3.476 13.960 -2.831 1.00 87.50 193 GLN A CA 1
ATOM 1487 C C . GLN A 1 193 ? 2.301 14.168 -1.861 1.00 87.50 193 GLN A C 1
ATOM 1489 O O . GLN A 1 193 ? 1.146 13.860 -2.171 1.00 87.50 193 GLN A O 1
ATOM 1494 N N . ALA A 1 194 ? 2.597 14.663 -0.657 1.00 80.38 194 ALA A N 1
ATOM 1495 C CA . ALA A 1 194 ? 1.604 14.839 0.405 1.00 80.38 194 ALA A CA 1
ATOM 1496 C C . ALA A 1 194 ? 0.487 15.843 0.050 1.00 80.38 194 ALA A C 1
ATOM 1498 O O . ALA A 1 194 ? -0.617 15.738 0.579 1.00 80.38 194 ALA A O 1
ATOM 1499 N N . ASP A 1 195 ? 0.771 16.792 -0.840 1.00 80.06 195 ASP A N 1
ATOM 1500 C CA . ASP A 1 195 ? -0.129 17.838 -1.334 1.00 80.06 195 ASP A CA 1
ATOM 1501 C C . ASP A 1 195 ? -0.763 17.513 -2.700 1.00 80.06 195 ASP A C 1
ATOM 1503 O O . ASP A 1 195 ? -1.461 18.342 -3.284 1.00 80.06 195 ASP A O 1
ATOM 1507 N N . GLU A 1 196 ? -0.564 16.292 -3.198 1.00 85.62 196 GLU A N 1
ATOM 1508 C CA . GLU A 1 196 ? -1.011 15.837 -4.513 1.00 85.62 196 GLU A CA 1
ATOM 1509 C C . GLU A 1 196 ? -2.000 14.669 -4.421 1.00 85.62 196 GLU A C 1
ATOM 1511 O O . GLU A 1 196 ? -2.159 14.012 -3.389 1.00 85.62 196 GLU A O 1
ATOM 1516 N N . LEU A 1 197 ? -2.663 14.368 -5.541 1.00 84.00 197 LEU A N 1
ATOM 1517 C CA . LEU A 1 197 ? -3.631 13.278 -5.634 1.00 84.00 197 LEU A CA 1
ATOM 1518 C C . LEU A 1 197 ? -3.113 12.173 -6.558 1.00 84.00 197 LEU A C 1
ATOM 1520 O O . LEU A 1 197 ? -2.767 12.421 -7.713 1.00 84.00 197 LEU A O 1
ATOM 1524 N N . SER A 1 198 ? -3.128 10.928 -6.073 1.00 87.12 198 SER A N 1
ATOM 1525 C CA . SER A 1 198 ? -3.008 9.754 -6.939 1.00 87.12 198 SER A CA 1
ATOM 1526 C C . SER A 1 198 ? -4.294 9.534 -7.732 1.00 87.12 198 SER A C 1
ATOM 1528 O O . SER A 1 198 ? -5.396 9.577 -7.176 1.00 87.12 198 SER A O 1
ATOM 1530 N N . GLN A 1 199 ? -4.148 9.258 -9.027 1.00 84.31 199 GLN A N 1
ATOM 1531 C CA . GLN A 1 199 ? -5.256 9.210 -9.975 1.00 84.31 199 GLN A CA 1
ATOM 1532 C C . GLN A 1 199 ? -5.485 7.798 -10.527 1.00 84.31 199 GLN A C 1
ATOM 1534 O O . GLN A 1 199 ? -4.546 7.084 -10.901 1.00 84.31 199 GLN A O 1
ATOM 1539 N N . ASP A 1 200 ? -6.756 7.420 -10.676 1.00 85.25 200 ASP A N 1
ATOM 1540 C CA . ASP A 1 200 ? -7.146 6.408 -11.658 1.00 85.25 200 ASP A CA 1
ATOM 1541 C C . ASP A 1 200 ? -7.273 7.061 -13.034 1.00 85.25 200 ASP A C 1
ATOM 1543 O O . ASP A 1 200 ? -8.118 7.922 -13.270 1.00 85.25 200 ASP A O 1
ATOM 1547 N N . ALA A 1 201 ? -6.413 6.642 -13.957 1.00 85.00 201 ALA A N 1
ATOM 1548 C CA . ALA A 1 201 ? -6.295 7.223 -15.282 1.00 85.00 201 ALA A CA 1
ATOM 1549 C C . ALA A 1 201 ? -6.804 6.265 -16.360 1.00 85.00 201 ALA A C 1
ATOM 1551 O O . ALA A 1 201 ? -6.762 5.037 -16.225 1.00 85.00 201 ALA A O 1
ATOM 1552 N N . ARG A 1 202 ? -7.245 6.835 -17.486 1.00 87.19 202 ARG A N 1
ATOM 1553 C CA . ARG A 1 202 ? -7.528 6.069 -18.700 1.00 87.19 202 ARG A CA 1
ATOM 1554 C C . ARG A 1 202 ? -6.327 6.130 -19.637 1.00 87.19 202 ARG A C 1
ATOM 1556 O O . ARG A 1 202 ? -6.220 7.031 -20.461 1.00 87.19 202 ARG A O 1
ATOM 1563 N N . ILE A 1 203 ? -5.433 5.155 -19.527 1.00 85.44 203 ILE A N 1
ATOM 1564 C CA . ILE A 1 203 ? -4.204 5.090 -20.323 1.00 85.44 203 ILE A CA 1
ATOM 1565 C C . ILE A 1 203 ? -4.367 4.024 -21.406 1.00 85.44 203 ILE A C 1
ATOM 1567 O O . ILE A 1 203 ? -4.754 2.889 -21.132 1.00 85.44 203 ILE A O 1
ATOM 1571 N N . ASP A 1 204 ? -4.101 4.400 -22.659 1.00 85.81 204 ASP A N 1
ATOM 1572 C CA . ASP A 1 204 ? -4.205 3.517 -23.831 1.00 85.81 204 ASP A CA 1
ATOM 1573 C C . ASP A 1 204 ? -5.573 2.799 -23.912 1.00 85.81 204 ASP A C 1
ATOM 1575 O O . ASP A 1 204 ? -5.685 1.620 -24.248 1.00 85.81 204 ASP A O 1
ATOM 1579 N N . GLY A 1 205 ? -6.636 3.529 -23.553 1.00 84.25 205 GLY A N 1
ATOM 1580 C CA . GLY A 1 205 ? -8.021 3.061 -23.582 1.00 84.25 205 GLY A CA 1
ATOM 1581 C C . GLY A 1 205 ? -8.472 2.238 -22.370 1.00 84.25 205 GLY A C 1
ATOM 1582 O O . GLY A 1 205 ? -9.665 1.942 -22.292 1.00 84.25 205 GLY A O 1
ATOM 1583 N N . LYS A 1 206 ? -7.583 1.917 -21.418 1.00 86.44 206 LYS A N 1
ATOM 1584 C CA . LYS A 1 206 ? -7.873 1.098 -20.226 1.00 86.44 206 LYS A CA 1
ATOM 1585 C C . LYS A 1 206 ? -7.847 1.930 -18.946 1.00 86.44 206 LYS A C 1
ATOM 1587 O O . LYS A 1 206 ? -7.016 2.819 -18.816 1.00 86.44 206 LYS A O 1
ATOM 1592 N N . HIS A 1 207 ? -8.728 1.610 -17.999 1.00 86.94 207 HIS A N 1
ATOM 1593 C CA . HIS A 1 207 ? -8.670 2.173 -16.649 1.00 86.94 207 HIS A CA 1
ATOM 1594 C C . HIS A 1 207 ? -7.576 1.476 -15.837 1.00 86.94 207 HIS A C 1
ATOM 1596 O O . HIS A 1 207 ? -7.522 0.245 -15.794 1.00 86.94 207 HIS A O 1
ATOM 1602 N N . CYS A 1 208 ? -6.700 2.260 -15.220 1.00 88.50 208 CYS A N 1
ATOM 1603 C CA . CYS A 1 208 ? -5.640 1.776 -14.346 1.00 88.50 208 CYS A CA 1
ATOM 1604 C C . CYS A 1 208 ? -5.176 2.878 -13.389 1.00 88.50 208 CYS A C 1
ATOM 1606 O O . CYS A 1 208 ? -5.239 4.058 -13.730 1.00 88.50 208 CYS A O 1
ATOM 1608 N N . GLY A 1 209 ? -4.604 2.490 -12.249 1.00 90.19 209 GLY A N 1
ATOM 1609 C CA . GLY A 1 209 ? -3.856 3.425 -11.413 1.00 90.19 209 GLY A CA 1
ATOM 1610 C C . GLY A 1 209 ? -2.658 3.995 -12.173 1.00 90.19 209 GLY A C 1
ATOM 1611 O O . GLY A 1 209 ? -1.864 3.241 -12.755 1.00 90.19 209 GLY A O 1
ATOM 1612 N N . ALA A 1 210 ? -2.557 5.324 -12.214 1.00 91.38 210 ALA A N 1
ATOM 1613 C CA . ALA A 1 210 ? -1.542 6.033 -12.987 1.00 91.38 210 ALA A CA 1
ATOM 1614 C C . ALA A 1 210 ? -0.124 5.645 -12.545 1.00 91.38 210 ALA A C 1
ATOM 1616 O O . ALA A 1 210 ? 0.726 5.317 -13.381 1.00 91.38 210 ALA A O 1
ATOM 1617 N N . PHE A 1 211 ? 0.111 5.597 -11.232 1.00 93.44 211 PHE A N 1
ATOM 1618 C CA . PHE A 1 211 ? 1.404 5.222 -10.670 1.00 93.44 211 PHE A CA 1
ATOM 1619 C C . PHE A 1 211 ? 1.771 3.769 -10.978 1.00 93.44 211 PHE A C 1
ATOM 1621 O O . PHE A 1 211 ? 2.874 3.489 -11.452 1.00 93.44 211 PHE A O 1
ATOM 1628 N N . THR A 1 212 ? 0.831 2.839 -10.803 1.00 93.00 212 THR A N 1
ATOM 1629 C CA . THR A 1 212 ? 1.039 1.419 -11.115 1.00 93.00 212 THR A CA 1
ATOM 1630 C C . THR A 1 212 ? 1.400 1.221 -12.580 1.00 93.00 212 THR A C 1
ATOM 1632 O O . THR A 1 212 ? 2.310 0.448 -12.896 1.00 93.00 212 THR A O 1
ATOM 1635 N N . TYR A 1 213 ? 0.704 1.915 -13.486 1.00 93.25 213 TYR A N 1
ATOM 1636 C CA . TYR A 1 213 ? 1.035 1.896 -14.907 1.00 93.25 213 TYR A CA 1
ATOM 1637 C C . TYR A 1 213 ? 2.461 2.414 -15.143 1.00 93.25 213 TYR A C 1
ATOM 1639 O O . TYR A 1 213 ? 3.245 1.767 -15.845 1.00 93.25 213 TYR A O 1
ATOM 1647 N N . ALA A 1 214 ? 2.815 3.547 -14.532 1.00 94.44 214 ALA A N 1
ATOM 1648 C CA . ALA A 1 214 ? 4.121 4.173 -14.694 1.00 94.44 214 ALA A CA 1
ATOM 1649 C C . ALA A 1 214 ? 5.269 3.270 -14.224 1.00 94.44 214 ALA A C 1
ATOM 1651 O O . ALA A 1 214 ? 6.241 3.083 -14.958 1.00 94.44 214 ALA A O 1
ATOM 1652 N N . VAL A 1 215 ? 5.122 2.627 -13.062 1.00 94.06 215 VAL A N 1
ATOM 1653 C CA . VAL A 1 215 ? 6.084 1.651 -12.527 1.00 94.06 215 VAL A CA 1
ATOM 1654 C C . VAL A 1 215 ? 6.247 0.457 -13.465 1.00 94.06 215 VAL A C 1
ATOM 1656 O O . VAL A 1 215 ? 7.369 0.087 -13.812 1.00 94.06 215 VAL A O 1
ATOM 1659 N N . GLN A 1 216 ? 5.142 -0.139 -13.928 1.00 93.12 216 GLN A N 1
ATOM 1660 C CA . GLN A 1 216 ? 5.194 -1.285 -14.844 1.00 93.12 216 GLN A CA 1
ATOM 1661 C C . GLN A 1 216 ? 5.890 -0.930 -16.161 1.00 93.12 216 GLN A C 1
ATOM 1663 O O . GLN A 1 216 ? 6.678 -1.723 -16.685 1.00 93.12 216 GLN A O 1
ATOM 1668 N N . LYS A 1 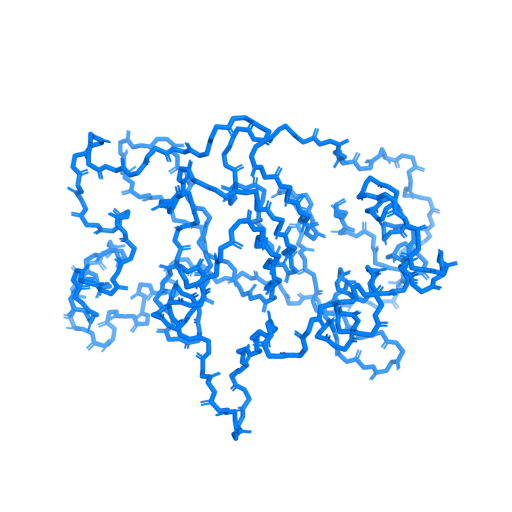217 ? 5.618 0.265 -16.693 1.00 93.62 217 LYS A N 1
ATOM 1669 C CA . LYS A 1 217 ? 6.246 0.761 -17.917 1.00 93.62 217 LYS A CA 1
ATOM 1670 C C . LYS A 1 217 ? 7.743 1.008 -17.719 1.00 93.62 217 LYS A C 1
ATOM 1672 O O . LYS A 1 217 ? 8.531 0.504 -18.516 1.00 93.62 217 LYS A O 1
ATOM 1677 N N . ALA A 1 218 ? 8.128 1.699 -16.646 1.00 94.12 218 ALA A N 1
ATOM 1678 C CA . ALA A 1 218 ? 9.521 1.990 -16.315 1.00 94.12 218 ALA A CA 1
ATOM 1679 C C . ALA A 1 218 ? 10.349 0.708 -16.116 1.00 94.12 218 ALA A C 1
ATOM 1681 O O . ALA A 1 218 ? 11.448 0.588 -16.659 1.00 94.12 218 ALA A O 1
ATOM 1682 N N . LEU A 1 219 ? 9.798 -0.287 -15.408 1.00 92.50 219 LEU A N 1
ATOM 1683 C CA . LEU A 1 219 ? 10.429 -1.600 -15.236 1.00 92.50 219 LEU A CA 1
ATOM 1684 C C . LEU A 1 219 ? 10.662 -2.299 -16.579 1.00 92.50 219 LEU A C 1
ATOM 1686 O O . LEU A 1 219 ? 11.760 -2.791 -16.840 1.00 92.50 219 LEU A O 1
ATOM 1690 N N . LYS A 1 220 ? 9.652 -2.298 -17.455 1.00 91.50 220 LYS A N 1
ATOM 1691 C CA . LYS A 1 220 ? 9.740 -2.924 -18.778 1.0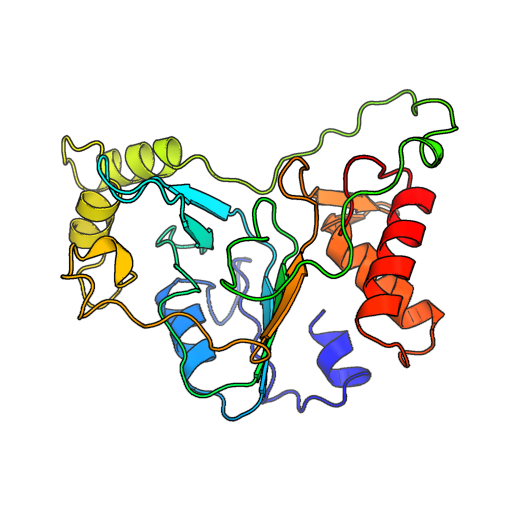0 91.50 220 LYS A CA 1
ATOM 1692 C C . LYS A 1 220 ? 10.780 -2.249 -19.679 1.00 91.50 220 LYS A C 1
ATOM 1694 O O . LYS A 1 220 ? 11.509 -2.942 -20.382 1.00 91.50 220 LYS A O 1
ATOM 1699 N N . GLU A 1 221 ? 10.862 -0.919 -19.665 1.00 92.31 221 GLU A N 1
ATOM 1700 C CA . GLU A 1 221 ? 11.812 -0.145 -20.484 1.00 92.31 221 GLU A CA 1
ATOM 1701 C C . GLU A 1 221 ? 13.271 -0.309 -20.043 1.00 92.31 221 GLU A C 1
ATOM 1703 O O . GLU A 1 221 ? 14.180 -0.174 -20.862 1.00 92.31 221 GLU A O 1
ATOM 1708 N N . LYS A 1 222 ? 13.510 -0.629 -18.767 1.00 89.94 222 LYS A N 1
ATOM 1709 C CA . LYS A 1 222 ? 14.849 -0.906 -18.222 1.00 89.94 222 LYS A CA 1
ATOM 1710 C C . LYS A 1 222 ? 15.165 -2.399 -18.121 1.00 89.94 222 LYS A C 1
ATOM 1712 O O . LYS A 1 222 ? 16.056 -2.786 -17.369 1.00 89.94 222 LYS A O 1
ATOM 1717 N N . SER A 1 223 ? 14.448 -3.242 -18.867 1.00 86.50 223 SER A N 1
ATOM 1718 C CA . SER A 1 223 ? 14.655 -4.697 -18.880 1.00 86.50 223 SER A CA 1
ATOM 1719 C C . SER A 1 223 ? 14.663 -5.315 -17.476 1.00 86.50 223 SER A C 1
ATOM 1721 O O . SER A 1 223 ? 15.424 -6.242 -17.216 1.00 86.50 223 SER A O 1
ATOM 1723 N N . TRP A 1 224 ? 13.818 -4.794 -16.578 1.00 85.38 224 TRP A N 1
ATOM 1724 C CA . TRP A 1 224 ? 13.616 -5.279 -15.205 1.00 85.38 224 TRP A CA 1
ATOM 1725 C C . TRP A 1 224 ? 14.814 -5.113 -14.254 1.00 85.38 224 TRP A C 1
ATOM 1727 O O . TRP A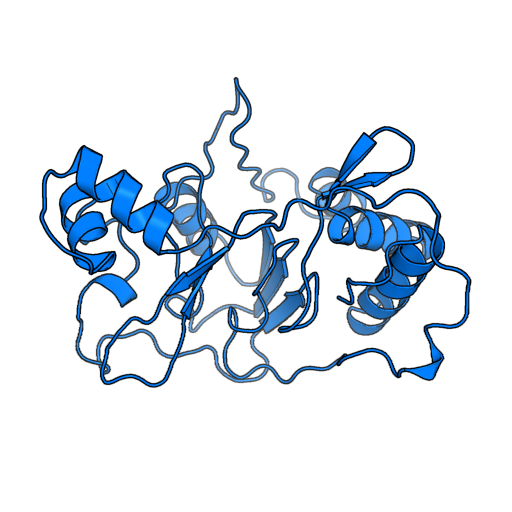 1 224 ? 14.725 -5.518 -13.099 1.00 85.38 224 TRP A O 1
ATOM 1737 N N . THR A 1 225 ? 15.895 -4.462 -14.693 1.00 86.88 225 THR A N 1
ATOM 1738 C CA . THR A 1 225 ? 17.093 -4.208 -13.880 1.00 86.88 225 THR A CA 1
ATOM 1739 C C . THR A 1 225 ? 17.185 -2.722 -13.561 1.00 86.88 225 THR A C 1
ATOM 1741 O O . THR A 1 225 ? 17.656 -1.920 -14.368 1.00 86.88 225 THR A O 1
ATOM 1744 N N . ILE A 1 226 ? 16.700 -2.333 -12.383 1.00 90.69 226 ILE A N 1
ATOM 1745 C CA . ILE A 1 226 ? 16.600 -0.928 -11.987 1.00 90.69 226 ILE A CA 1
ATOM 1746 C C . ILE A 1 226 ? 16.700 -0.784 -10.465 1.00 90.69 226 ILE A C 1
ATOM 1748 O O . ILE A 1 226 ? 16.214 -1.634 -9.724 1.00 90.69 226 ILE A O 1
ATOM 1752 N N . SER A 1 227 ? 17.338 0.288 -9.990 1.00 91.62 227 SER A N 1
ATOM 1753 C CA . SER A 1 227 ? 17.332 0.631 -8.562 1.00 91.62 227 SER A CA 1
ATOM 1754 C C . SER A 1 227 ? 15.990 1.247 -8.155 1.00 91.62 227 SER A C 1
ATOM 1756 O O . SER A 1 227 ? 15.303 1.830 -8.993 1.00 91.62 227 SER A O 1
ATOM 1758 N N . ASN A 1 228 ? 15.654 1.209 -6.863 1.00 90.19 228 ASN A N 1
ATOM 1759 C CA . ASN A 1 228 ? 14.439 1.841 -6.331 1.00 90.19 228 ASN A CA 1
ATOM 1760 C C . ASN A 1 228 ? 14.350 3.331 -6.698 1.00 90.19 228 ASN A C 1
ATOM 1762 O O . ASN A 1 228 ? 13.344 3.781 -7.241 1.00 90.19 228 ASN A O 1
ATOM 1766 N N . LYS A 1 229 ? 15.440 4.086 -6.506 1.00 90.62 229 LYS A N 1
ATOM 1767 C CA . LYS A 1 229 ? 15.494 5.509 -6.868 1.00 90.62 229 LYS A CA 1
ATOM 1768 C C . LYS A 1 229 ? 15.270 5.728 -8.363 1.00 90.62 229 LYS A C 1
ATOM 1770 O O . LYS A 1 229 ? 14.471 6.571 -8.762 1.00 90.62 229 LYS A O 1
ATOM 1775 N N . SER A 1 230 ? 15.968 4.966 -9.207 1.00 92.12 230 SER A N 1
ATOM 1776 C CA . SER A 1 230 ? 15.809 5.085 -10.656 1.00 92.12 230 SER A CA 1
ATOM 1777 C C . SER A 1 230 ? 14.402 4.694 -11.103 1.00 92.12 230 SER A C 1
ATOM 1779 O O . SER A 1 230 ? 13.892 5.307 -12.035 1.00 92.12 230 SER A O 1
ATOM 1781 N N . LEU A 1 231 ? 13.759 3.726 -10.448 1.00 93.69 231 LEU A N 1
ATOM 1782 C CA . LEU A 1 231 ? 12.393 3.323 -10.759 1.00 93.69 231 LEU A CA 1
ATOM 1783 C C . LEU A 1 231 ? 11.409 4.476 -10.606 1.00 93.69 231 LEU A C 1
ATOM 1785 O O . LEU A 1 231 ? 10.689 4.773 -11.556 1.00 93.69 231 LEU A O 1
ATOM 1789 N N . ILE A 1 232 ? 11.448 5.171 -9.473 1.00 94.81 232 ILE A N 1
ATOM 1790 C CA . ILE A 1 232 ? 10.559 6.305 -9.206 1.00 94.81 232 ILE A CA 1
ATOM 1791 C C . ILE A 1 232 ? 10.845 7.481 -10.146 1.00 94.81 232 ILE A C 1
ATOM 1793 O O . ILE A 1 232 ? 9.924 8.028 -10.752 1.00 94.81 232 ILE A O 1
ATOM 1797 N N . VAL A 1 233 ? 12.121 7.800 -10.391 1.00 93.19 233 VAL A N 1
ATOM 1798 C CA . VAL A 1 233 ? 12.496 8.847 -11.360 1.00 93.19 233 VAL A CA 1
ATOM 1799 C C . VAL A 1 233 ? 11.976 8.526 -12.768 1.00 93.19 233 VAL A C 1
ATOM 1801 O O . VAL A 1 233 ? 11.440 9.402 -13.443 1.00 93.19 233 VAL A O 1
ATOM 1804 N N . ASN A 1 234 ? 12.088 7.274 -13.227 1.00 94.19 234 ASN A N 1
ATOM 1805 C CA . ASN A 1 234 ? 11.558 6.885 -14.538 1.00 94.19 234 ASN A CA 1
ATOM 1806 C C . ASN A 1 234 ? 10.019 6.848 -14.538 1.00 94.19 234 ASN A C 1
ATOM 1808 O O . ASN A 1 234 ? 9.416 7.211 -15.544 1.00 94.19 234 ASN A O 1
ATOM 1812 N N . ALA A 1 235 ? 9.374 6.478 -13.428 1.00 94.94 235 ALA A N 1
ATOM 1813 C CA . ALA A 1 235 ? 7.919 6.531 -13.304 1.00 94.94 235 ALA A CA 1
ATOM 1814 C C . ALA A 1 235 ? 7.389 7.968 -13.476 1.00 94.94 235 ALA A C 1
ATOM 1816 O O . ALA A 1 235 ? 6.461 8.170 -14.258 1.00 94.94 235 ALA A O 1
ATOM 1817 N N . ARG A 1 236 ? 8.032 8.980 -12.868 1.00 94.12 236 ARG A N 1
ATOM 1818 C CA . ARG A 1 236 ? 7.701 10.404 -13.098 1.00 94.12 236 ARG A CA 1
ATOM 1819 C C . ARG A 1 236 ? 7.799 10.798 -14.574 1.00 94.12 236 ARG A C 1
ATOM 1821 O O . ARG A 1 236 ? 6.909 11.464 -15.098 1.00 94.12 236 ARG A O 1
ATOM 1828 N N . VAL A 1 237 ? 8.840 10.340 -15.276 1.00 93.06 237 VAL A N 1
ATOM 1829 C CA . VAL A 1 237 ? 8.991 10.577 -16.726 1.00 93.06 237 VAL A CA 1
ATOM 1830 C C . VAL A 1 237 ? 7.846 9.933 -17.515 1.00 93.06 237 VAL A C 1
ATOM 1832 O O . VAL A 1 237 ? 7.298 10.558 -18.423 1.00 93.06 237 VAL A O 1
ATOM 1835 N N . VAL A 1 238 ? 7.446 8.706 -17.164 1.00 94.06 238 VAL A N 1
ATOM 1836 C CA . VAL A 1 238 ? 6.316 8.026 -17.816 1.00 94.06 238 VAL A CA 1
ATOM 1837 C C . VAL A 1 238 ? 5.004 8.786 -17.597 1.00 94.06 238 VAL A C 1
ATOM 1839 O O . VAL A 1 238 ? 4.260 8.961 -18.562 1.00 94.06 238 VAL A O 1
ATOM 1842 N N . LEU A 1 239 ? 4.730 9.260 -16.375 1.00 92.50 239 LEU A N 1
ATOM 1843 C CA . LEU A 1 239 ? 3.537 10.059 -16.064 1.00 92.50 239 LEU A CA 1
ATOM 1844 C C . LEU A 1 239 ? 3.506 11.356 -16.884 1.00 92.50 239 LEU A C 1
ATOM 1846 O O . LEU A 1 239 ? 2.529 11.610 -17.594 1.00 92.50 239 LEU A O 1
ATOM 1850 N N . LYS A 1 240 ? 4.622 12.097 -16.909 1.00 91.00 240 LYS A N 1
ATOM 1851 C CA . LYS A 1 240 ? 4.776 13.321 -17.712 1.00 91.00 240 LYS A CA 1
ATOM 1852 C C . LYS A 1 240 ? 4.506 13.073 -19.200 1.00 91.00 240 LYS A C 1
ATOM 1854 O O . LYS A 1 240 ? 3.772 13.835 -19.829 1.00 91.00 240 LYS A O 1
ATOM 1859 N N . ASN A 1 241 ? 5.032 11.977 -19.753 1.00 91.12 241 ASN A N 1
ATOM 1860 C CA . ASN A 1 241 ? 4.813 11.576 -21.150 1.00 91.12 241 ASN A CA 1
ATOM 1861 C C . ASN A 1 241 ? 3.367 11.148 -21.451 1.00 91.12 241 ASN A C 1
ATOM 1863 O O . ASN A 1 241 ? 2.956 11.149 -22.609 1.00 91.12 241 ASN A O 1
ATOM 1867 N N . LYS A 1 242 ? 2.597 10.767 -20.428 1.00 88.56 242 LYS A N 1
ATOM 1868 C CA . LYS A 1 242 ? 1.159 10.483 -20.523 1.00 88.56 242 LYS A CA 1
ATOM 1869 C C . LYS A 1 242 ? 0.289 11.690 -20.161 1.00 88.56 242 LYS A C 1
ATOM 1871 O O . LYS A 1 242 ? -0.916 11.526 -20.021 1.00 88.56 242 LYS A O 1
ATOM 1876 N N . HIS A 1 243 ? 0.880 12.884 -20.065 1.00 88.06 243 HIS A N 1
ATOM 1877 C CA . HIS A 1 243 ? 0.202 14.132 -19.704 1.00 88.06 243 HIS A CA 1
ATOM 1878 C C . HIS A 1 243 ? -0.433 14.125 -18.303 1.00 88.06 243 HIS A C 1
ATOM 1880 O O . HIS A 1 243 ? -1.319 14.926 -18.033 1.00 88.06 243 HIS A O 1
ATOM 1886 N N . ILE A 1 244 ? 0.052 13.268 -17.402 1.00 87.31 244 ILE A N 1
ATOM 1887 C CA . ILE A 1 244 ? -0.321 13.263 -15.984 1.00 87.31 244 ILE A CA 1
ATOM 1888 C C . ILE A 1 244 ? 0.755 14.066 -15.252 1.00 87.31 244 ILE A C 1
ATOM 1890 O O . ILE A 1 244 ? 1.875 13.581 -15.085 1.00 87.31 244 ILE A O 1
ATOM 1894 N N . ARG A 1 245 ? 0.453 15.327 -14.923 1.00 83.25 245 ARG A N 1
ATOM 1895 C CA . ARG A 1 245 ? 1.433 16.293 -14.389 1.00 83.25 245 ARG A CA 1
ATOM 1896 C C . ARG A 1 245 ? 1.228 16.647 -12.918 1.00 83.25 245 ARG A C 1
ATOM 1898 O O . ARG A 1 245 ? 2.172 17.114 -12.301 1.00 83.25 245 ARG A O 1
ATOM 1905 N N . ASP A 1 246 ? 0.053 16.370 -12.367 1.00 84.69 246 ASP A N 1
ATOM 1906 C CA . ASP A 1 246 ? -0.319 16.748 -10.993 1.00 84.69 246 ASP A CA 1
ATOM 1907 C C . ASP A 1 246 ? -0.091 15.605 -9.989 1.00 84.69 246 ASP A C 1
ATOM 1909 O O . ASP A 1 246 ? -0.723 15.540 -8.938 1.00 84.69 246 ASP A O 1
ATOM 1913 N N . GLN A 1 247 ? 0.760 14.646 -10.360 1.00 87.44 247 GLN A N 1
ATOM 1914 C CA . GLN A 1 247 ? 1.057 13.454 -9.579 1.00 87.44 247 GLN A CA 1
ATOM 1915 C C . GLN A 1 247 ? 2.543 13.101 -9.709 1.00 87.44 247 GLN A C 1
ATOM 1917 O O . GLN A 1 247 ? 3.010 12.696 -10.780 1.00 87.44 247 GLN A O 1
ATOM 1922 N N . HIS A 1 248 ? 3.267 13.192 -8.596 1.00 91.38 248 HIS A N 1
ATOM 1923 C CA . HIS A 1 248 ? 4.696 12.931 -8.493 1.00 91.38 248 HIS A CA 1
ATOM 1924 C C . HIS A 1 248 ? 4.986 11.884 -7.407 1.00 91.38 248 HIS A C 1
ATOM 1926 O O . HIS A 1 248 ? 5.059 12.213 -6.222 1.00 91.38 248 HIS A O 1
ATOM 1932 N N . PRO A 1 249 ? 5.185 10.619 -7.813 1.00 90.38 249 PRO A N 1
ATOM 1933 C CA . PRO A 1 249 ? 5.638 9.545 -6.935 1.00 90.38 249 PRO A CA 1
ATOM 1934 C C . PRO A 1 249 ? 6.932 9.851 -6.187 1.00 90.38 249 PRO A C 1
ATOM 1936 O O . PRO A 1 249 ? 7.851 10.408 -6.836 1.00 90.38 249 PRO A O 1
#